Protein AF-A0A7D7VEB7-F1 (afdb_monomer)

Nearest PDB structures (foldseek):
  3na7-assembly1_A  TM=8.327E-01  e=5.746E-01  Helicobacter pylori NCTC 11638
  6ixf-assembly1_A  TM=6.842E-01  e=4.575E-01  Homo sapiens
  5nnv-assembly4_D  TM=8.485E-01  e=2.674E+00  Bacillus subtilis subsp. subtilis str. 168
  6h2f-assembly1_H  TM=8.108E-01  e=4.726E+00  Aeromonas hydrophila subsp. hydrophila AL09-71
  6djl-assembly1_C  TM=5.539E-01  e=2.129E+00  Homo sapiens

Foldseek 3Di:
DDDPDDDPVVVVVVVVVVVVVVVVVVVVVVVVVVVVVVVVVVVVVVVVVLVVVLVVLVVVLVVLVVVLVVLVVVLVVLVVVLVVLVVVLVVLVVVLVVLVVQLVVLVVQLVPDDDPVSNVVSV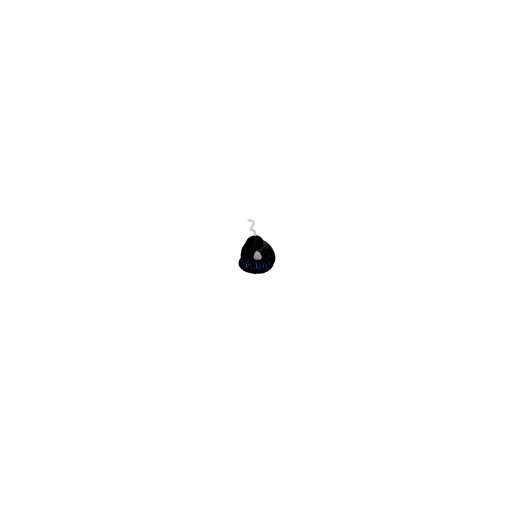VSNVVSVVVNVVSVVVNVVSVVVSVVSVVVSVVSVVSSVVSVVVSVVSVVVSVVSVD

Solvent-accessible surface area (backbone atoms only — not comparable to full-atom values): 8896 Å² total; per-residue (Å²): 136,89,79,83,80,78,62,70,71,60,56,54,56,50,51,53,49,51,52,53,52,50,52,56,49,49,56,52,48,51,56,47,50,53,50,50,53,50,54,51,51,52,52,50,51,54,50,52,54,46,50,56,51,27,51,57,36,42,54,54,16,52,60,29,41,57,51,13,55,54,29,41,57,48,16,52,52,32,42,54,52,16,52,54,34,40,53,49,20,51,53,35,46,56,48,32,54,52,35,46,51,52,27,53,51,30,47,53,54,30,74,66,40,90,45,70,75,51,28,56,56,24,48,55,50,28,51,56,28,49,54,52,34,51,55,30,51,54,50,26,54,53,30,47,49,53,19,53,53,28,47,52,52,17,52,54,30,43,52,50,15,55,53,30,41,58,52,14,54,57,28,41,58,50,24,61,58,54,73,106

Structure (mmCIF, N/CA/C/O backbone):
data_AF-A0A7D7VEB7-F1
#
_entry.id   AF-A0A7D7VEB7-F1
#
loop_
_atom_site.group_PDB
_atom_site.id
_atom_site.type_symbol
_atom_site.label_atom_id
_atom_site.label_alt_id
_atom_site.label_comp_id
_atom_site.label_asym_id
_atom_site.label_entity_id
_atom_site.label_seq_id
_atom_site.pdbx_PDB_ins_code
_atom_site.Cartn_x
_atom_site.Cartn_y
_atom_site.Cartn_z
_atom_site.occupancy
_atom_site.B_iso_or_equiv
_atom_site.auth_seq_id
_atom_site.auth_comp_id
_atom_site.auth_asym_id
_atom_site.auth_atom_id
_atom_site.pdbx_PDB_model_num
ATOM 1 N N . MET A 1 1 ? 88.054 10.727 -83.310 1.00 36.47 1 MET A N 1
ATOM 2 C CA . MET A 1 1 ? 86.697 11.223 -82.996 1.00 36.47 1 MET A CA 1
ATOM 3 C C . MET A 1 1 ? 85.757 10.029 -82.998 1.00 36.47 1 MET A C 1
ATOM 5 O O . MET A 1 1 ? 85.540 9.463 -84.058 1.00 36.47 1 MET A O 1
ATOM 9 N N . ILE A 1 2 ? 85.292 9.583 -81.828 1.00 38.91 2 ILE A N 1
ATOM 10 C CA . ILE A 1 2 ? 84.311 8.493 -81.726 1.00 38.91 2 ILE A CA 1
ATOM 11 C C . ILE A 1 2 ? 82.936 9.154 -81.743 1.00 38.91 2 ILE A C 1
ATOM 13 O O . ILE A 1 2 ? 82.574 9.843 -80.794 1.00 38.91 2 ILE A O 1
ATOM 17 N N . VAL A 1 3 ? 82.212 9.001 -82.849 1.00 42.25 3 VAL A N 1
ATOM 18 C CA . VAL A 1 3 ? 80.837 9.485 -82.980 1.00 42.25 3 VAL A CA 1
ATOM 19 C C . VAL A 1 3 ? 79.924 8.356 -82.518 1.00 42.25 3 VAL A C 1
ATOM 21 O O . VAL A 1 3 ? 79.749 7.358 -83.213 1.00 42.25 3 VAL A O 1
ATOM 24 N N . THR A 1 4 ? 79.395 8.475 -81.304 1.00 46.91 4 THR A N 1
ATOM 25 C CA . THR A 1 4 ? 78.384 7.569 -80.755 1.00 46.91 4 THR A CA 1
ATOM 26 C C . THR A 1 4 ? 77.096 7.718 -81.561 1.00 46.91 4 THR A C 1
ATOM 28 O O . THR A 1 4 ? 76.356 8.688 -81.419 1.00 46.91 4 THR A O 1
ATOM 31 N N . PHE A 1 5 ? 76.836 6.747 -82.434 1.00 44.19 5 PHE A N 1
ATOM 32 C CA . PHE A 1 5 ? 75.611 6.668 -83.220 1.00 44.19 5 PHE A CA 1
ATOM 33 C C . PHE A 1 5 ? 74.489 6.112 -82.332 1.00 44.19 5 PHE A C 1
ATOM 35 O O . PHE A 1 5 ? 74.365 4.903 -82.131 1.00 44.19 5 PHE A O 1
ATOM 42 N N . CYS A 1 6 ? 73.700 7.003 -81.731 1.00 49.66 6 CYS A N 1
ATOM 43 C CA . CYS A 1 6 ? 72.504 6.617 -80.989 1.00 49.66 6 CYS A CA 1
ATOM 44 C C . CYS A 1 6 ? 71.440 6.164 -82.003 1.00 49.66 6 CYS A C 1
ATOM 46 O O . CYS A 1 6 ? 70.969 6.966 -82.807 1.00 49.66 6 CYS A O 1
ATOM 48 N N . SER A 1 7 ? 71.116 4.867 -82.016 1.00 52.22 7 SER A N 1
ATOM 49 C CA . SER A 1 7 ? 70.142 4.291 -82.952 1.00 52.22 7 SER A CA 1
ATOM 50 C C . SER A 1 7 ? 68.737 4.878 -82.733 1.00 52.22 7 SER A C 1
ATOM 52 O O . SER A 1 7 ? 68.208 4.746 -81.626 1.00 52.22 7 SER A O 1
ATOM 54 N N . PRO A 1 8 ? 68.086 5.444 -83.768 1.00 55.84 8 PRO A N 1
ATOM 55 C CA . PRO A 1 8 ? 66.761 6.062 -83.647 1.00 55.84 8 PRO A CA 1
ATOM 56 C C . PRO A 1 8 ? 65.649 5.069 -83.266 1.00 55.84 8 PRO A C 1
ATOM 58 O O . PRO A 1 8 ? 64.679 5.464 -82.630 1.00 55.84 8 PRO A O 1
ATOM 61 N N . ASN A 1 9 ? 65.810 3.771 -83.552 1.00 54.78 9 ASN A N 1
ATOM 62 C CA . ASN A 1 9 ? 64.810 2.750 -83.204 1.00 54.78 9 ASN A CA 1
ATOM 63 C C . ASN A 1 9 ? 64.691 2.462 -81.698 1.00 54.78 9 ASN A C 1
ATOM 65 O O . ASN A 1 9 ? 63.634 2.031 -81.253 1.00 54.78 9 ASN A O 1
ATOM 69 N N . ARG A 1 10 ? 65.733 2.726 -80.896 1.00 54.19 10 ARG A N 1
ATOM 70 C CA . ARG A 1 10 ? 65.680 2.500 -79.439 1.00 54.19 10 ARG A CA 1
ATOM 71 C C . ARG A 1 10 ? 64.882 3.588 -78.714 1.00 54.19 10 ARG A C 1
ATOM 73 O O . ARG A 1 10 ? 64.272 3.322 -77.689 1.00 54.19 10 ARG A O 1
ATOM 80 N N . GLN A 1 11 ? 64.857 4.799 -79.276 1.00 54.38 11 GLN A N 1
ATOM 81 C CA . GLN A 1 11 ? 64.119 5.932 -78.714 1.00 54.38 11 GLN A CA 1
ATOM 82 C C . GLN A 1 11 ? 62.606 5.813 -78.946 1.00 54.38 11 GLN A C 1
ATOM 84 O O . GLN A 1 11 ? 61.833 6.228 -78.090 1.00 54.38 11 GLN A O 1
ATOM 89 N N . VAL A 1 12 ? 62.172 5.215 -80.061 1.00 58.38 12 VAL A N 1
ATOM 90 C CA . VAL A 1 12 ? 60.740 5.017 -80.359 1.00 58.38 12 VAL A CA 1
ATOM 91 C C . VAL A 1 12 ? 60.115 3.982 -79.413 1.00 58.38 12 VAL A C 1
ATOM 93 O O . VAL A 1 12 ? 59.070 4.251 -78.826 1.00 58.38 12 VAL A O 1
ATOM 96 N N . GLU A 1 13 ? 60.792 2.854 -79.161 1.00 58.97 13 GLU A N 1
ATOM 97 C CA . GLU A 1 13 ? 60.319 1.843 -78.196 1.00 58.97 13 GLU A CA 1
ATOM 98 C C . GLU A 1 13 ? 60.312 2.349 -76.743 1.00 58.97 13 GLU A C 1
ATOM 100 O O . GLU A 1 13 ? 59.452 1.963 -75.947 1.00 58.97 13 GLU A O 1
ATOM 105 N N . GLU A 1 14 ? 61.257 3.216 -76.367 1.00 60.28 14 GLU A N 1
ATOM 106 C CA . GLU A 1 14 ? 61.267 3.853 -75.046 1.00 60.28 14 GLU A CA 1
ATOM 107 C C . GLU A 1 14 ? 60.089 4.824 -74.879 1.00 60.28 14 GLU A C 1
ATOM 109 O O . GLU A 1 14 ? 59.452 4.826 -73.825 1.00 60.28 14 GLU A O 1
ATOM 114 N N . VAL A 1 15 ? 59.743 5.592 -75.917 1.00 66.00 15 VAL A N 1
ATOM 115 C CA . VAL A 1 15 ? 58.586 6.502 -75.900 1.00 66.00 15 VAL A CA 1
ATOM 116 C C . VAL A 1 15 ? 57.268 5.724 -75.814 1.00 66.00 15 VAL A C 1
ATOM 118 O O . VAL A 1 15 ? 56.425 6.068 -74.983 1.00 66.00 15 VAL A O 1
ATOM 121 N N . ASP A 1 16 ? 57.114 4.634 -76.568 1.00 71.25 16 ASP A N 1
ATOM 122 C CA . ASP A 1 16 ? 55.922 3.777 -76.496 1.00 71.25 16 ASP A CA 1
ATOM 123 C C . ASP A 1 16 ? 55.785 3.085 -75.130 1.00 71.25 16 ASP A C 1
ATOM 125 O O . ASP A 1 16 ? 54.688 3.022 -74.567 1.00 71.25 16 ASP A O 1
ATOM 129 N N . ASN A 1 17 ? 56.892 2.633 -74.531 1.00 74.38 17 ASN A N 1
ATOM 130 C CA . ASN A 1 17 ? 56.893 2.070 -73.177 1.00 74.38 17 ASN A CA 1
ATOM 131 C C . ASN A 1 17 ? 56.543 3.113 -72.106 1.00 74.38 17 ASN A C 1
ATOM 133 O O . ASN A 1 17 ? 55.805 2.808 -71.164 1.00 74.38 17 ASN A O 1
ATOM 137 N N . ILE A 1 18 ? 57.035 4.349 -72.236 1.00 73.81 18 ILE A N 1
ATOM 138 C CA . ILE A 1 18 ? 56.683 5.454 -71.333 1.00 73.81 18 ILE A CA 1
ATOM 139 C C . ILE A 1 18 ? 55.192 5.787 -71.464 1.00 73.81 18 ILE A C 1
ATOM 141 O O . ILE A 1 18 ? 54.518 5.962 -70.445 1.00 73.81 18 ILE A O 1
ATOM 145 N N . GLN A 1 19 ? 54.657 5.803 -72.688 1.00 74.94 19 GLN A N 1
ATOM 146 C CA . GLN A 1 19 ? 53.243 6.062 -72.948 1.00 74.94 19 GLN A CA 1
ATOM 147 C C . GLN A 1 19 ? 52.346 4.947 -72.383 1.00 74.94 19 GLN A C 1
ATOM 149 O O . GLN A 1 19 ? 51.353 5.230 -71.708 1.00 74.94 19 GLN A O 1
ATOM 154 N N . GLN A 1 20 ? 52.716 3.676 -72.566 1.00 76.19 20 GLN A N 1
ATOM 155 C CA . GLN A 1 20 ? 52.001 2.540 -71.971 1.00 76.19 20 GLN A CA 1
ATOM 156 C C . GLN A 1 20 ? 52.056 2.563 -70.437 1.00 76.19 20 GLN A C 1
ATOM 158 O O . GLN A 1 20 ? 51.049 2.306 -69.771 1.00 76.19 20 GLN A O 1
ATOM 163 N N . LEU A 1 21 ? 53.203 2.923 -69.853 1.00 79.12 21 LEU A N 1
ATOM 164 C CA . LEU A 1 21 ? 53.351 3.049 -68.40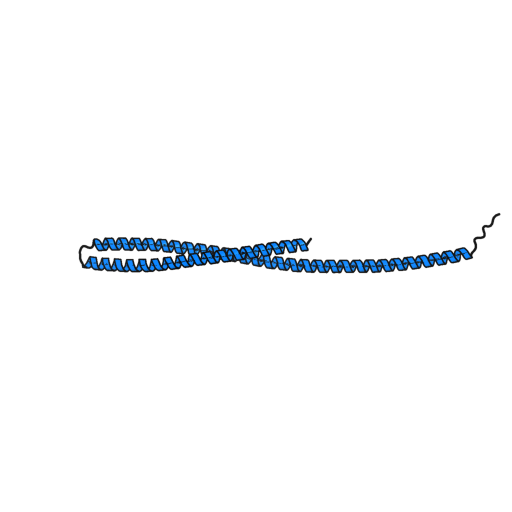5 1.00 79.12 21 LEU A CA 1
ATOM 165 C C . LEU A 1 21 ? 52.518 4.210 -67.841 1.00 79.12 21 LEU A C 1
ATOM 167 O O . LEU A 1 21 ? 51.972 4.087 -66.742 1.00 79.12 21 LEU A O 1
ATOM 171 N N . ALA A 1 22 ? 52.395 5.318 -68.576 1.00 75.25 22 ALA A N 1
ATOM 172 C CA . ALA A 1 22 ? 51.541 6.445 -68.212 1.00 75.25 22 ALA A CA 1
ATOM 173 C C . ALA A 1 22 ? 50.054 6.051 -68.217 1.00 75.25 22 ALA A C 1
ATOM 175 O O . ALA A 1 22 ? 49.364 6.287 -67.223 1.00 75.25 22 ALA A O 1
ATOM 176 N N . ASN A 1 23 ? 49.594 5.352 -69.258 1.00 77.88 23 ASN A N 1
ATOM 177 C CA . ASN A 1 23 ? 48.219 4.849 -69.346 1.00 77.88 23 ASN A CA 1
ATOM 178 C C . ASN A 1 23 ? 47.908 3.858 -68.207 1.00 77.88 23 ASN A C 1
ATOM 180 O O . ASN A 1 23 ? 46.913 4.005 -67.500 1.00 77.88 23 ASN A O 1
ATOM 184 N N . ALA A 1 24 ? 48.819 2.921 -67.919 1.00 76.25 24 ALA A N 1
ATOM 185 C CA . ALA A 1 24 ? 48.660 1.971 -66.815 1.00 76.25 24 ALA A CA 1
ATOM 186 C C . ALA A 1 24 ? 48.667 2.638 -65.424 1.00 76.25 24 ALA A C 1
ATOM 188 O O . ALA A 1 24 ? 48.072 2.119 -64.474 1.00 76.25 24 ALA A O 1
ATOM 189 N N . ARG A 1 25 ? 49.360 3.775 -65.266 1.00 79.25 25 ARG A N 1
ATOM 190 C CA . ARG A 1 25 ? 49.314 4.585 -64.039 1.00 79.25 25 ARG A CA 1
ATOM 191 C C . ARG A 1 25 ? 47.974 5.299 -63.895 1.00 79.25 25 ARG A C 1
ATOM 193 O O . ARG A 1 25 ? 47.460 5.322 -62.778 1.00 79.25 25 ARG A O 1
ATOM 200 N N . HIS A 1 26 ? 47.413 5.813 -64.988 1.00 78.69 26 HIS A N 1
ATOM 201 C CA . HIS A 1 26 ? 46.103 6.459 -64.983 1.00 78.69 26 HIS A CA 1
ATOM 202 C C . HIS A 1 26 ? 44.993 5.467 -64.612 1.00 78.69 26 HIS A C 1
ATOM 204 O O . HIS A 1 26 ? 44.287 5.695 -63.635 1.00 78.69 26 HIS A O 1
ATOM 210 N N . ASP A 1 27 ? 44.964 4.287 -65.241 1.00 78.69 27 ASP A N 1
ATOM 211 C CA . ASP A 1 27 ? 43.996 3.226 -64.923 1.00 78.69 27 ASP A CA 1
ATOM 212 C C . ASP A 1 27 ? 44.073 2.767 -63.459 1.00 78.69 27 ASP A C 1
ATOM 214 O O . ASP A 1 27 ? 43.073 2.420 -62.826 1.00 78.69 27 ASP A O 1
ATOM 218 N N . ARG A 1 28 ? 45.286 2.716 -62.889 1.00 75.00 28 ARG A N 1
ATOM 219 C CA . ARG A 1 28 ? 45.478 2.379 -61.470 1.00 75.00 28 ARG A CA 1
ATOM 220 C C . ARG A 1 28 ? 45.011 3.498 -60.547 1.00 75.00 28 ARG A C 1
ATOM 222 O O . ARG A 1 28 ? 44.563 3.188 -59.442 1.00 75.00 28 ARG A O 1
ATOM 229 N N . ALA A 1 29 ? 45.159 4.757 -60.952 1.00 75.75 29 ALA A N 1
ATOM 230 C CA . ALA A 1 29 ? 44.667 5.903 -60.199 1.00 75.75 29 ALA A CA 1
ATOM 231 C C . ALA A 1 29 ? 43.134 5.916 -60.181 1.00 75.75 29 ALA A C 1
ATOM 233 O O . ALA A 1 29 ? 42.557 6.029 -59.101 1.00 75.75 29 ALA A O 1
ATOM 234 N N . ASP A 1 30 ? 42.497 5.649 -61.319 1.00 76.94 30 ASP A N 1
ATOM 235 C CA . ASP A 1 30 ? 41.037 5.618 -61.442 1.00 76.94 30 ASP A CA 1
ATOM 236 C C . ASP A 1 30 ? 40.441 4.475 -60.612 1.00 76.94 30 ASP A C 1
ATOM 238 O O . ASP A 1 30 ? 39.592 4.698 -59.751 1.00 76.94 30 ASP A O 1
ATOM 242 N N . ARG A 1 31 ? 41.008 3.261 -60.704 1.00 75.81 31 ARG A N 1
ATOM 243 C CA . ARG A 1 31 ? 40.591 2.137 -59.840 1.00 75.81 31 ARG A CA 1
ATOM 244 C C . ARG A 1 31 ? 40.817 2.401 -58.349 1.00 75.81 31 ARG A C 1
ATOM 246 O O . ARG A 1 31 ? 40.109 1.839 -57.510 1.00 75.81 31 ARG A O 1
ATOM 253 N N . ARG A 1 32 ? 41.833 3.193 -57.986 1.00 74.25 32 ARG A N 1
ATOM 254 C CA . ARG A 1 32 ? 42.056 3.613 -56.592 1.00 74.25 32 ARG A CA 1
ATOM 255 C C . ARG A 1 32 ? 41.019 4.638 -56.154 1.00 74.25 32 ARG A C 1
ATOM 257 O O . ARG A 1 32 ? 40.544 4.512 -55.030 1.00 74.25 32 ARG A O 1
ATOM 264 N N . ALA A 1 33 ? 40.662 5.592 -57.009 1.00 74.19 33 ALA A N 1
ATOM 265 C CA . ALA A 1 33 ? 39.617 6.573 -56.741 1.00 74.19 33 ALA A CA 1
ATOM 266 C C . ALA A 1 33 ? 38.248 5.895 -56.573 1.00 74.19 33 ALA A C 1
ATOM 268 O O . ALA A 1 33 ? 37.572 6.150 -55.579 1.00 74.19 33 ALA A O 1
ATOM 269 N N . ASP A 1 34 ? 37.904 4.937 -57.437 1.00 74.88 34 ASP A N 1
ATOM 270 C CA . ASP A 1 34 ? 36.667 4.151 -57.331 1.00 74.88 34 ASP A CA 1
ATOM 271 C C . ASP A 1 34 ? 36.618 3.327 -56.042 1.00 74.88 34 ASP A C 1
ATOM 273 O O . ASP A 1 34 ? 35.614 3.312 -55.328 1.00 74.88 34 ASP A O 1
ATOM 277 N N . ARG A 1 35 ? 37.722 2.648 -55.701 1.00 71.25 35 ARG A N 1
ATOM 278 C CA . ARG A 1 35 ? 37.810 1.863 -54.462 1.00 71.25 35 ARG A CA 1
ATOM 279 C C . ARG A 1 35 ? 37.758 2.759 -53.223 1.00 71.25 35 ARG A C 1
ATOM 281 O O . ARG A 1 35 ? 37.115 2.378 -52.249 1.00 71.25 35 ARG A O 1
ATOM 288 N N . ALA A 1 36 ? 38.399 3.928 -53.259 1.00 71.62 36 ALA A N 1
ATOM 289 C CA . ALA A 1 36 ? 38.354 4.906 -52.177 1.00 71.62 36 ALA A CA 1
ATOM 290 C C . ALA A 1 36 ? 36.935 5.467 -51.996 1.00 71.62 36 ALA A C 1
ATOM 292 O O . ALA A 1 36 ? 36.428 5.463 -50.875 1.00 71.62 36 ALA A O 1
ATOM 293 N N . GLY A 1 37 ? 36.267 5.848 -53.088 1.00 71.25 37 GLY A N 1
ATOM 294 C CA . GLY A 1 37 ? 34.877 6.303 -53.084 1.00 71.25 37 GLY A CA 1
ATOM 295 C C . GLY A 1 37 ? 33.930 5.251 -52.513 1.00 71.25 37 GLY A C 1
ATOM 296 O O . GLY A 1 37 ? 33.147 5.561 -51.622 1.00 71.25 37 GLY A O 1
ATOM 297 N N . LYS A 1 38 ? 34.080 3.987 -52.926 1.00 71.62 38 LYS A N 1
ATOM 298 C CA . LYS A 1 38 ? 33.255 2.880 -52.424 1.00 71.62 38 LYS A CA 1
ATOM 299 C C . LYS A 1 38 ? 33.503 2.570 -50.944 1.00 71.62 38 LYS A C 1
ATOM 301 O O . LYS A 1 38 ? 32.565 2.400 -50.179 1.00 71.62 38 LYS A O 1
ATOM 306 N N . SER A 1 39 ? 34.762 2.595 -50.503 1.00 66.75 39 SER A N 1
ATOM 307 C CA . SER A 1 39 ? 35.086 2.429 -49.079 1.00 66.75 39 SER A CA 1
ATOM 308 C C . SER A 1 39 ? 34.587 3.586 -48.207 1.00 66.75 39 SER A C 1
ATOM 310 O O . SER A 1 39 ? 34.240 3.375 -47.047 1.00 66.75 39 SER A O 1
ATOM 312 N N . ALA A 1 40 ? 34.525 4.802 -48.760 1.00 64.56 40 ALA A N 1
ATOM 313 C CA . ALA A 1 40 ? 33.969 5.959 -48.072 1.00 64.56 40 ALA A CA 1
ATOM 314 C C . ALA A 1 40 ? 32.443 5.850 -47.946 1.00 64.56 40 ALA A C 1
ATOM 316 O O . ALA A 1 40 ? 31.915 6.114 -46.868 1.00 64.56 40 ALA A O 1
ATOM 317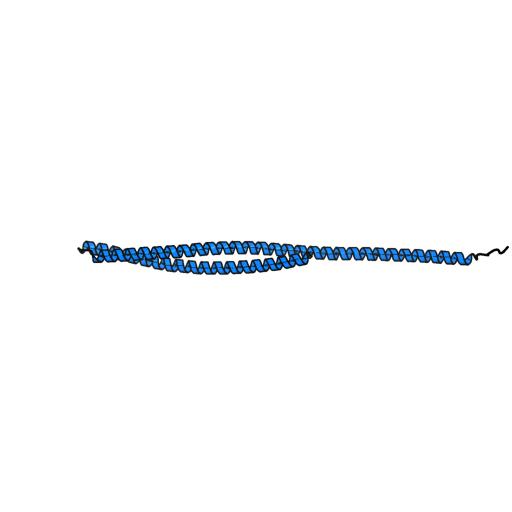 N N . THR A 1 41 ? 31.744 5.405 -48.997 1.00 67.19 41 THR A N 1
ATOM 318 C CA . THR A 1 41 ? 30.288 5.200 -48.952 1.00 67.19 41 THR A CA 1
ATOM 319 C C . THR A 1 41 ? 29.903 4.080 -47.990 1.00 67.19 41 THR A C 1
ATOM 321 O O . THR A 1 41 ? 29.046 4.296 -47.135 1.00 67.19 41 THR A O 1
ATOM 324 N N . ASP A 1 42 ? 30.597 2.940 -48.032 1.00 65.50 42 ASP A N 1
ATOM 325 C CA . ASP A 1 42 ? 30.332 1.808 -47.133 1.00 65.50 42 ASP A CA 1
ATOM 326 C C . ASP A 1 42 ? 30.551 2.211 -45.656 1.00 65.50 42 ASP A C 1
ATOM 328 O O . ASP A 1 42 ? 29.726 1.922 -44.789 1.00 65.50 42 ASP A O 1
ATOM 332 N N . ALA A 1 43 ? 31.600 2.994 -45.364 1.00 62.69 43 ALA A N 1
ATOM 333 C CA . ALA A 1 43 ? 31.841 3.533 -44.023 1.00 62.69 43 ALA A CA 1
ATOM 334 C C . ALA A 1 43 ? 30.761 4.539 -43.570 1.00 62.69 43 ALA A C 1
ATOM 336 O O . ALA A 1 43 ? 30.381 4.572 -42.392 1.00 62.69 43 ALA A O 1
ATOM 337 N N . THR A 1 44 ? 30.241 5.371 -44.480 1.00 63.69 44 THR A N 1
ATOM 338 C CA . THR A 1 44 ? 29.130 6.286 -44.165 1.00 63.69 44 THR A CA 1
ATOM 339 C C . THR A 1 44 ? 27.804 5.556 -43.941 1.00 63.69 44 THR A C 1
ATOM 341 O O . THR A 1 44 ? 27.042 5.942 -43.057 1.00 63.69 44 THR A O 1
ATOM 344 N N . GLU A 1 45 ? 27.535 4.470 -44.664 1.00 64.62 45 GLU A N 1
ATOM 345 C CA . GLU A 1 45 ? 26.322 3.666 -44.486 1.00 64.62 45 GLU A CA 1
ATOM 346 C C . GLU A 1 45 ? 26.360 2.852 -43.185 1.00 64.62 45 GLU A C 1
ATOM 348 O O . GLU A 1 45 ? 25.380 2.841 -42.431 1.00 64.62 45 GLU A O 1
ATOM 353 N N . ASP A 1 46 ? 27.510 2.263 -42.846 1.00 64.00 46 ASP A N 1
ATOM 354 C CA . ASP A 1 46 ? 27.700 1.541 -41.585 1.00 64.00 46 ASP A CA 1
ATOM 355 C C . ASP A 1 46 ? 27.603 2.475 -40.366 1.00 64.00 46 ASP A C 1
ATOM 357 O O . ASP A 1 46 ? 26.987 2.128 -39.349 1.00 64.00 46 ASP A O 1
ATOM 361 N N . SER A 1 47 ? 28.141 3.695 -40.470 1.00 62.84 47 SER A N 1
ATOM 362 C CA . SER A 1 47 ? 28.033 4.710 -39.410 1.00 62.84 47 SER A CA 1
ATOM 363 C C . SER A 1 47 ? 26.616 5.282 -39.265 1.00 62.84 47 SER A C 1
ATOM 365 O O . SER A 1 47 ? 26.150 5.469 -38.136 1.00 62.84 47 SER A O 1
ATOM 367 N N . ALA A 1 48 ? 25.879 5.477 -40.363 1.00 69.38 48 ALA A N 1
ATOM 368 C CA . ALA A 1 48 ? 24.472 5.884 -40.334 1.00 69.38 48 ALA A CA 1
ATOM 369 C C . ALA A 1 48 ? 23.554 4.782 -39.766 1.00 69.38 48 ALA A C 1
ATOM 371 O O . ALA A 1 48 ? 22.621 5.050 -39.005 1.00 69.38 48 ALA A O 1
ATOM 372 N N . ALA A 1 49 ? 23.834 3.512 -40.069 1.00 70.44 49 ALA A N 1
ATOM 373 C CA . AL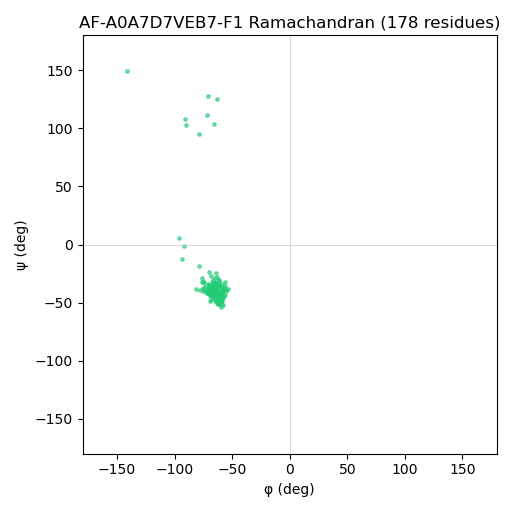A A 1 49 ? 23.107 2.382 -39.499 1.00 70.44 49 ALA A CA 1
ATOM 374 C C . ALA A 1 49 ? 23.400 2.192 -37.997 1.00 70.44 49 ALA A C 1
ATOM 376 O O . ALA A 1 49 ? 22.507 1.797 -37.235 1.00 70.44 49 ALA A O 1
ATOM 377 N N . ALA A 1 50 ? 24.628 2.473 -37.551 1.00 69.25 50 ALA A N 1
ATOM 378 C CA . ALA A 1 50 ? 25.009 2.454 -36.140 1.00 69.25 50 ALA A CA 1
ATOM 379 C C . ALA A 1 50 ? 24.329 3.583 -35.346 1.00 69.25 50 ALA A C 1
ATOM 381 O O . ALA A 1 50 ? 23.760 3.319 -34.281 1.00 69.25 50 ALA A O 1
ATOM 382 N N . SER A 1 51 ? 24.294 4.805 -35.885 1.00 67.50 51 SER A N 1
ATOM 383 C CA . SER A 1 51 ? 23.645 5.953 -35.238 1.00 67.50 51 SER A CA 1
ATOM 384 C C . SER A 1 51 ? 22.126 5.775 -35.122 1.00 67.50 51 SER A C 1
ATOM 386 O O . SER A 1 51 ? 21.569 5.972 -34.041 1.00 67.50 51 SER A O 1
ATOM 388 N N . ALA A 1 52 ? 21.459 5.254 -36.157 1.00 76.56 52 ALA A N 1
ATOM 389 C CA . ALA A 1 52 ? 20.026 4.949 -36.113 1.00 76.56 52 ALA A CA 1
ATOM 390 C C . ALA A 1 52 ? 19.673 3.840 -35.097 1.00 76.56 52 ALA A C 1
ATOM 392 O O . ALA A 1 52 ? 18.599 3.847 -34.482 1.00 76.56 52 ALA A O 1
ATOM 393 N N . LYS A 1 53 ? 20.567 2.860 -34.893 1.00 74.88 53 LYS A N 1
ATOM 394 C CA . LYS A 1 53 ? 20.408 1.839 -33.841 1.00 74.88 53 LYS A CA 1
ATOM 395 C C . LYS A 1 53 ? 20.626 2.439 -32.452 1.00 74.88 53 LYS A C 1
ATOM 397 O O . LYS A 1 53 ? 19.850 2.123 -31.546 1.00 74.88 53 LYS A O 1
ATOM 402 N N . ALA A 1 54 ? 21.623 3.308 -32.284 1.00 77.38 54 ALA A N 1
ATOM 403 C CA . ALA A 1 54 ? 21.888 4.000 -31.026 1.00 77.38 54 ALA A CA 1
ATOM 404 C C . ALA A 1 54 ? 20.689 4.868 -30.607 1.00 77.38 54 ALA A C 1
ATOM 406 O O . ALA A 1 54 ? 20.194 4.721 -29.487 1.00 77.38 54 ALA A O 1
ATOM 407 N N . GLU A 1 55 ? 20.130 5.652 -31.528 1.00 79.75 55 GLU A N 1
ATOM 408 C CA . GLU A 1 55 ? 18.975 6.521 -31.283 1.00 79.75 55 GLU A CA 1
ATOM 409 C C . GLU A 1 55 ? 17.736 5.728 -30.831 1.00 79.75 55 GLU A C 1
ATOM 411 O O . GLU A 1 55 ? 17.165 5.999 -29.771 1.00 79.75 55 GLU A O 1
ATOM 416 N N . LYS A 1 56 ? 17.391 4.640 -31.535 1.00 81.56 56 LYS A N 1
ATOM 417 C CA . LYS A 1 56 ? 16.284 3.748 -31.135 1.00 81.56 56 LYS A CA 1
ATOM 418 C C . LYS A 1 56 ? 16.508 3.099 -29.765 1.00 81.56 56 LYS A C 1
ATOM 420 O O . LYS A 1 56 ? 15.552 2.850 -29.021 1.00 81.56 56 LYS A O 1
ATOM 425 N N . THR A 1 57 ? 17.755 2.780 -29.403 1.00 81.56 57 THR A N 1
ATOM 426 C CA . THR A 1 57 ? 18.058 2.227 -28.071 1.00 81.56 57 THR A CA 1
ATOM 427 C C . THR A 1 57 ? 17.984 3.275 -26.965 1.00 81.56 57 THR A C 1
ATOM 429 O O . THR A 1 57 ? 17.485 2.952 -25.882 1.00 81.56 57 THR A O 1
ATOM 432 N N . ALA A 1 58 ? 18.392 4.514 -27.244 1.00 82.62 58 ALA A N 1
ATOM 433 C CA . ALA A 1 58 ? 18.294 5.643 -26.329 1.00 82.62 58 ALA A CA 1
ATOM 434 C C . ALA A 1 58 ? 16.829 6.025 -26.068 1.00 82.62 58 ALA A C 1
ATOM 436 O O . ALA A 1 58 ? 16.414 6.123 -24.912 1.00 82.62 58 ALA A O 1
ATOM 437 N N . GLU A 1 59 ? 15.999 6.105 -27.111 1.00 87.19 59 GLU A N 1
ATOM 438 C CA . GLU A 1 59 ? 14.564 6.377 -26.979 1.00 87.19 59 GLU A CA 1
ATOM 439 C C . GLU A 1 59 ? 13.865 5.299 -26.129 1.00 87.19 59 GLU A C 1
ATOM 441 O O . GLU A 1 59 ? 13.073 5.579 -25.220 1.00 87.19 59 GLU A O 1
ATOM 446 N N . LYS A 1 60 ? 14.210 4.026 -26.352 1.00 86.12 60 LYS A N 1
ATOM 447 C CA . LYS A 1 60 ? 13.693 2.906 -25.556 1.00 86.12 60 LYS A CA 1
ATOM 448 C C . LYS A 1 60 ? 14.156 2.959 -24.098 1.00 86.12 60 LYS A C 1
ATOM 450 O O . LYS A 1 60 ? 13.393 2.544 -23.219 1.00 86.12 60 LYS A O 1
ATOM 455 N N . ALA A 1 61 ? 15.373 3.428 -23.826 1.00 87.88 61 ALA A N 1
ATOM 456 C CA . ALA A 1 61 ? 15.876 3.627 -22.469 1.00 87.88 61 ALA A C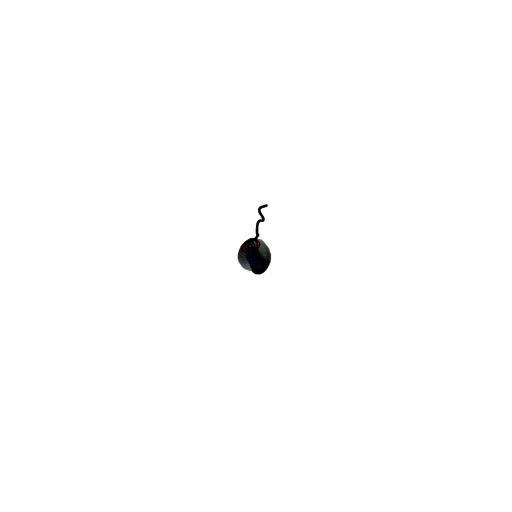A 1
ATOM 457 C C . ALA A 1 61 ? 15.131 4.771 -21.764 1.00 87.88 61 ALA A C 1
ATOM 459 O O . ALA A 1 61 ? 14.587 4.551 -20.678 1.00 87.88 61 ALA A O 1
ATOM 460 N N . ALA A 1 62 ? 14.968 5.921 -22.423 1.00 88.31 62 ALA A N 1
ATOM 461 C CA . ALA A 1 62 ? 14.210 7.065 -21.915 1.00 88.31 62 ALA A CA 1
ATOM 462 C C . ALA A 1 62 ? 12.748 6.695 -21.595 1.00 88.31 62 ALA A C 1
ATOM 464 O O . ALA A 1 62 ? 12.237 6.957 -20.502 1.00 88.31 62 ALA A O 1
ATOM 465 N N . ASN A 1 63 ? 12.087 5.960 -22.492 1.00 90.19 63 ASN A N 1
ATOM 466 C CA . ASN A 1 63 ? 10.727 5.461 -22.280 1.00 90.19 63 ASN A CA 1
ATOM 467 C C . ASN A 1 63 ? 10.610 4.478 -21.102 1.00 90.19 63 ASN A C 1
ATOM 469 O O . ASN A 1 63 ? 9.548 4.361 -20.483 1.00 90.19 63 ASN A O 1
ATOM 473 N N . LYS A 1 64 ? 11.673 3.741 -20.769 1.00 91.25 64 LYS A N 1
ATOM 474 C CA . LYS A 1 64 ? 11.688 2.881 -19.578 1.00 91.25 64 LYS A CA 1
ATOM 475 C C . LYS A 1 64 ? 11.989 3.654 -18.302 1.00 91.25 64 LYS A C 1
ATOM 477 O O . LYS A 1 64 ? 11.355 3.355 -17.292 1.00 91.25 64 LYS A O 1
ATOM 482 N N . ALA A 1 65 ? 12.881 4.639 -18.349 1.00 88.00 65 ALA A N 1
ATOM 483 C CA . ALA A 1 65 ? 13.180 5.517 -17.222 1.00 88.00 65 ALA A CA 1
ATOM 484 C C . ALA A 1 65 ? 11.926 6.277 -16.762 1.00 88.00 65 ALA A C 1
ATOM 486 O O . ALA A 1 65 ? 11.553 6.211 -15.593 1.00 88.00 65 ALA A O 1
ATOM 487 N N . THR A 1 66 ? 11.171 6.866 -17.693 1.00 91.88 66 THR A N 1
ATOM 488 C CA . THR A 1 66 ? 9.907 7.555 -17.366 1.00 91.88 66 THR A CA 1
ATOM 489 C C . THR A 1 66 ? 8.852 6.613 -16.772 1.00 91.88 66 THR A C 1
ATOM 491 O O . THR A 1 66 ? 8.097 6.990 -15.871 1.00 91.88 66 THR A O 1
ATOM 494 N N . LYS A 1 67 ? 8.783 5.356 -17.234 1.00 92.38 67 LYS A N 1
ATOM 495 C CA . LYS A 1 67 ? 7.908 4.327 -16.643 1.00 92.38 67 LYS A CA 1
ATOM 496 C C . LYS A 1 67 ? 8.355 3.929 -15.236 1.00 92.38 67 LYS A C 1
ATOM 498 O O . LYS A 1 67 ? 7.490 3.700 -14.389 1.00 92.38 67 LYS A O 1
ATOM 503 N N . ALA A 1 68 ? 9.661 3.849 -14.986 1.00 90.19 68 ALA A N 1
ATOM 504 C CA . ALA A 1 68 ? 10.214 3.575 -13.664 1.00 90.19 68 ALA A CA 1
ATOM 505 C C . ALA A 1 68 ? 9.871 4.697 -12.679 1.00 90.19 68 ALA A C 1
ATOM 507 O O . ALA A 1 68 ? 9.263 4.422 -11.648 1.00 90.19 68 ALA A O 1
ATOM 508 N N . GLU A 1 69 ? 10.099 5.952 -13.059 1.00 92.62 69 GLU A N 1
ATOM 509 C CA . GLU A 1 69 ? 9.776 7.122 -12.237 1.00 92.62 69 GLU A CA 1
ATOM 510 C C . GLU A 1 69 ? 8.272 7.191 -11.900 1.00 92.62 69 GLU A C 1
ATOM 512 O O . GLU A 1 69 ? 7.868 7.397 -10.752 1.00 92.62 69 GLU A O 1
ATOM 517 N N . LYS A 1 70 ? 7.396 6.944 -12.887 1.00 92.88 70 LYS A N 1
ATOM 518 C CA . LYS A 1 70 ? 5.944 6.844 -12.647 1.00 92.88 70 LYS A CA 1
ATOM 519 C C . LYS A 1 70 ? 5.605 5.703 -11.681 1.00 92.88 70 LYS A C 1
ATOM 521 O O . LYS A 1 70 ? 4.715 5.855 -10.841 1.00 92.88 70 LYS A O 1
ATOM 526 N N . ALA A 1 71 ? 6.276 4.558 -11.796 1.00 90.62 71 ALA A N 1
ATOM 527 C CA . ALA A 1 71 ? 6.052 3.411 -10.921 1.00 90.62 71 ALA A CA 1
ATOM 528 C C . ALA A 1 71 ? 6.506 3.684 -9.477 1.00 90.62 71 ALA A C 1
ATOM 530 O O . ALA A 1 71 ? 5.779 3.324 -8.550 1.00 90.62 71 ALA A O 1
ATOM 531 N N . GLU A 1 72 ? 7.632 4.366 -9.280 1.00 91.50 72 GLU A N 1
ATOM 532 C CA . GLU A 1 72 ? 8.120 4.812 -7.969 1.00 91.50 72 GLU A CA 1
ATOM 533 C C . GLU A 1 72 ? 7.149 5.789 -7.310 1.00 91.50 72 GLU A C 1
ATOM 535 O O . GLU A 1 72 ? 6.653 5.519 -6.215 1.00 91.50 72 GLU A O 1
ATOM 540 N N . LYS A 1 73 ? 6.734 6.841 -8.028 1.00 92.12 73 LYS A N 1
ATOM 541 C CA . LYS A 1 73 ? 5.723 7.794 -7.536 1.00 92.12 73 LYS A CA 1
ATOM 542 C C . LYS A 1 73 ? 4.430 7.089 -7.119 1.00 92.12 73 LYS A C 1
ATOM 544 O O . LYS A 1 73 ? 3.792 7.458 -6.129 1.00 92.12 73 LYS A O 1
ATOM 549 N N . ASN A 1 74 ? 4.013 6.065 -7.864 1.00 91.44 74 ASN A N 1
ATOM 550 C CA . ASN A 1 74 ? 2.838 5.264 -7.525 1.00 91.44 74 ASN A CA 1
ATOM 551 C C . ASN A 1 74 ? 3.060 4.390 -6.283 1.00 91.44 74 ASN A C 1
ATOM 553 O O . ASN A 1 74 ? 2.145 4.262 -5.462 1.00 91.44 74 ASN A O 1
ATOM 557 N N . ALA A 1 75 ? 4.255 3.821 -6.118 1.00 90.31 75 ALA A N 1
ATOM 558 C CA . ALA A 1 75 ? 4.630 3.084 -4.919 1.00 90.31 75 ALA A CA 1
ATOM 559 C C . ALA A 1 75 ? 4.609 3.987 -3.681 1.00 90.31 75 ALA A C 1
ATOM 561 O O . ALA A 1 75 ? 3.976 3.627 -2.687 1.00 90.31 75 ALA A O 1
ATOM 562 N N . ASP A 1 76 ? 5.167 5.192 -3.761 1.00 91.88 76 ASP A N 1
ATOM 563 C CA . ASP A 1 76 ? 5.161 6.153 -2.654 1.00 91.88 76 ASP A CA 1
ATOM 564 C C . ASP A 1 76 ? 3.748 6.573 -2.261 1.00 91.88 76 ASP A C 1
ATOM 566 O O . ASP A 1 76 ? 3.387 6.582 -1.079 1.00 91.88 76 ASP A O 1
ATOM 570 N N . LYS A 1 77 ? 2.892 6.856 -3.250 1.00 93.75 77 LYS A N 1
ATOM 571 C CA . LYS A 1 77 ? 1.469 7.138 -3.010 1.00 93.75 77 LYS A CA 1
ATOM 572 C C . LYS A 1 77 ? 0.780 5.966 -2.310 1.00 93.75 77 LYS A C 1
ATOM 574 O O . LYS A 1 77 ? -0.019 6.188 -1.398 1.00 93.75 77 LYS A O 1
ATOM 579 N N . ALA A 1 78 ? 1.067 4.730 -2.715 1.00 92.62 78 ALA A N 1
ATOM 580 C CA . ALA A 1 78 ? 0.493 3.539 -2.095 1.00 92.62 78 ALA A CA 1
ATOM 581 C C . ALA A 1 78 ? 0.978 3.356 -0.647 1.00 92.62 78 ALA A C 1
ATOM 583 O O . ALA A 1 78 ? 0.165 3.063 0.230 1.00 92.62 78 ALA A O 1
ATOM 584 N N . VAL A 1 79 ? 2.261 3.605 -0.371 1.00 92.31 79 VAL A N 1
ATOM 585 C CA . VAL A 1 79 ? 2.841 3.562 0.982 1.00 92.31 79 VAL A CA 1
ATOM 586 C C . VAL A 1 79 ? 2.208 4.617 1.885 1.00 92.31 79 VAL A C 1
ATOM 588 O O . VAL A 1 79 ? 1.727 4.275 2.965 1.00 92.31 79 VAL A O 1
ATOM 591 N N . LYS A 1 80 ? 2.111 5.873 1.430 1.00 93.12 80 LYS A N 1
ATOM 592 C CA . LYS A 1 80 ? 1.443 6.954 2.177 1.00 93.12 80 LYS A CA 1
ATOM 593 C C . LYS A 1 80 ? -0.016 6.605 2.483 1.00 93.12 80 LYS A C 1
ATOM 595 O O . LYS A 1 80 ? -0.476 6.749 3.615 1.00 93.12 80 LYS A O 1
ATOM 600 N N . LYS A 1 81 ? -0.751 6.071 1.500 1.00 92.69 81 LYS A N 1
ATOM 601 C CA . LYS A 1 81 ? -2.132 5.597 1.701 1.00 92.69 81 LYS A CA 1
ATOM 602 C C . LYS A 1 81 ? -2.210 4.467 2.730 1.00 92.69 81 LYS A C 1
ATOM 604 O O . LYS A 1 81 ? -3.121 4.477 3.557 1.00 92.69 81 LYS A O 1
ATOM 609 N N . ALA A 1 82 ? -1.282 3.513 2.692 1.00 93.31 82 ALA A N 1
ATOM 610 C CA . ALA A 1 82 ? -1.231 2.411 3.647 1.00 93.31 82 ALA A CA 1
ATOM 611 C C . ALA A 1 82 ? -0.949 2.897 5.075 1.00 93.31 82 ALA A C 1
ATOM 613 O O . ALA A 1 82 ? -1.669 2.498 5.990 1.00 93.31 82 ALA A O 1
ATOM 614 N N . ALA A 1 83 ? 0.005 3.814 5.255 1.00 92.50 83 ALA A N 1
ATOM 615 C CA . ALA A 1 83 ? 0.297 4.437 6.546 1.00 92.50 83 ALA A CA 1
ATOM 616 C C . ALA A 1 83 ? -0.937 5.157 7.118 1.00 92.50 83 ALA A C 1
ATOM 618 O O . ALA A 1 83 ? -1.357 4.883 8.242 1.00 92.50 83 ALA A O 1
ATOM 619 N N . ASN A 1 84 ? -1.616 5.968 6.302 1.00 93.44 84 ASN A N 1
ATOM 620 C CA . ASN A 1 84 ? -2.839 6.662 6.717 1.00 93.44 84 ASN A CA 1
ATOM 621 C C . ASN A 1 84 ? -3.965 5.690 7.114 1.00 93.44 84 ASN A C 1
ATOM 623 O O . ASN A 1 84 ? -4.743 5.958 8.031 1.00 93.44 84 ASN A O 1
ATOM 627 N N . LYS A 1 85 ? -4.094 4.551 6.420 1.00 92.19 85 LYS A N 1
ATOM 628 C CA . LYS A 1 85 ? -5.089 3.516 6.751 1.00 92.19 85 LYS A CA 1
ATOM 629 C C . LYS A 1 85 ? -4.744 2.791 8.052 1.00 92.19 85 LYS A C 1
ATOM 631 O O . LYS A 1 85 ? -5.663 2.530 8.826 1.00 92.19 85 LYS A O 1
ATOM 636 N N . ALA A 1 86 ? -3.465 2.516 8.301 1.00 91.31 86 ALA A N 1
ATOM 637 C CA . ALA A 1 86 ? -2.992 1.945 9.560 1.00 91.31 86 ALA A CA 1
ATOM 638 C C . ALA A 1 86 ? -3.295 2.885 10.736 1.00 91.31 86 ALA A C 1
ATOM 640 O O . ALA A 1 86 ? -4.009 2.492 11.652 1.00 91.31 86 ALA A O 1
ATOM 641 N N . GLN A 1 87 ? -2.934 4.166 10.624 1.00 92.31 87 GLN A N 1
ATOM 642 C CA . GLN A 1 87 ? -3.231 5.164 11.654 1.00 92.31 87 GLN A CA 1
ATOM 643 C C . GLN A 1 87 ? -4.740 5.289 11.932 1.00 92.31 87 GLN A C 1
ATOM 645 O O . GLN A 1 87 ? -5.171 5.406 13.079 1.00 92.31 87 GLN A O 1
ATOM 650 N N . LYS A 1 88 ? -5.592 5.221 10.897 1.00 91.19 88 LYS A N 1
ATOM 651 C CA . LYS A 1 88 ? -7.054 5.181 11.088 1.00 91.19 88 LYS A CA 1
ATOM 652 C C . LYS A 1 88 ? -7.508 3.928 11.840 1.00 91.19 88 LYS A C 1
ATOM 654 O O . LYS A 1 88 ? -8.431 4.024 12.652 1.00 91.19 88 LYS A O 1
ATOM 659 N N . ALA A 1 89 ? -6.901 2.771 11.586 1.00 91.25 89 ALA A N 1
ATOM 660 C CA . ALA A 1 89 ? -7.198 1.544 12.319 1.00 91.25 89 ALA A CA 1
ATOM 661 C C . ALA A 1 89 ? -6.794 1.661 13.797 1.00 91.25 89 ALA A C 1
ATOM 663 O O . ALA A 1 89 ? -7.605 1.321 14.661 1.00 91.25 89 ALA A O 1
ATOM 664 N N . ASP A 1 90 ? -5.633 2.248 14.088 1.00 90.31 90 ASP A N 1
ATOM 665 C CA . ASP A 1 90 ? -5.166 2.504 15.456 1.00 90.31 90 ASP A CA 1
ATOM 666 C C . ASP A 1 90 ? -6.086 3.482 16.192 1.00 90.31 90 ASP A C 1
ATOM 668 O O . ASP A 1 90 ? -6.577 3.190 17.283 1.00 90.31 90 ASP A O 1
ATOM 672 N N . ASN A 1 91 ? -6.465 4.586 15.545 1.00 92.00 91 ASN A N 1
ATOM 673 C CA . ASN A 1 91 ? -7.453 5.525 16.083 1.00 92.00 91 ASN A CA 1
ATOM 674 C C . ASN A 1 91 ? -8.798 4.844 16.375 1.00 92.00 91 ASN A C 1
ATOM 676 O O . ASN A 1 91 ? -9.472 5.161 17.358 1.00 92.00 91 ASN A O 1
ATOM 680 N N . THR A 1 92 ? -9.202 3.889 15.535 1.00 91.06 92 THR A N 1
ATOM 681 C CA . THR A 1 92 ? -10.432 3.114 15.742 1.00 91.06 92 THR A CA 1
ATOM 682 C C . THR A 1 92 ? -10.292 2.153 16.925 1.00 91.06 92 THR A C 1
ATOM 684 O O . THR A 1 92 ? -11.230 2.010 17.713 1.00 91.06 92 THR A O 1
ATOM 687 N N . ALA A 1 93 ? -9.118 1.546 17.119 1.00 89.81 93 ALA A N 1
ATOM 688 C CA . ALA A 1 93 ? -8.822 0.736 18.296 1.00 89.81 93 ALA A CA 1
ATOM 689 C C . ALA A 1 93 ? -8.873 1.573 19.587 1.00 89.81 93 ALA A C 1
ATOM 691 O O . ALA A 1 93 ? -9.511 1.155 20.553 1.00 89.81 93 ALA A O 1
ATOM 692 N N . SER A 1 94 ? -8.317 2.785 19.574 1.00 90.94 94 SER A N 1
ATOM 693 C CA . SER A 1 94 ? -8.389 3.734 20.694 1.00 90.94 94 SER A CA 1
ATOM 694 C C . SER A 1 94 ? -9.817 4.207 20.986 1.00 90.94 94 SER A C 1
ATOM 696 O O . SER A 1 94 ? -10.200 4.402 22.138 1.00 90.94 94 SER A O 1
ATOM 698 N N . LYS A 1 95 ? -10.670 4.369 19.967 1.00 91.31 95 LYS A N 1
ATOM 699 C CA . LYS A 1 95 ? -12.102 4.649 20.186 1.00 91.31 95 LYS A CA 1
ATOM 700 C C . LYS A 1 95 ? -12.808 3.473 20.859 1.00 91.31 95 LYS A C 1
ATOM 702 O O . LYS A 1 95 ? -13.611 3.675 21.766 1.00 91.31 95 LYS A O 1
ATOM 707 N N . LEU A 1 96 ? -12.486 2.247 20.459 1.00 93.12 96 LEU A N 1
ATOM 708 C CA . LEU A 1 96 ? -13.054 1.043 21.057 1.00 93.12 96 LEU A CA 1
ATOM 709 C C . LEU A 1 96 ? -12.679 0.890 22.537 1.00 93.12 96 LEU A C 1
ATOM 711 O O . LEU A 1 96 ? -13.540 0.521 23.336 1.00 93.12 96 LEU A O 1
ATOM 715 N N . THR A 1 97 ? -11.436 1.177 22.928 1.00 92.69 97 THR A N 1
ATOM 716 C CA . THR A 1 97 ? -11.043 1.145 24.348 1.00 92.69 97 THR A CA 1
ATOM 717 C C . THR A 1 97 ? -11.825 2.179 25.161 1.00 92.69 97 THR A C 1
ATOM 719 O O . THR A 1 97 ? -12.365 1.835 26.214 1.00 92.69 97 THR A O 1
ATOM 722 N N . LYS A 1 98 ? -12.010 3.397 24.631 1.00 93.44 98 LYS A N 1
ATOM 723 C CA . LYS A 1 98 ? -1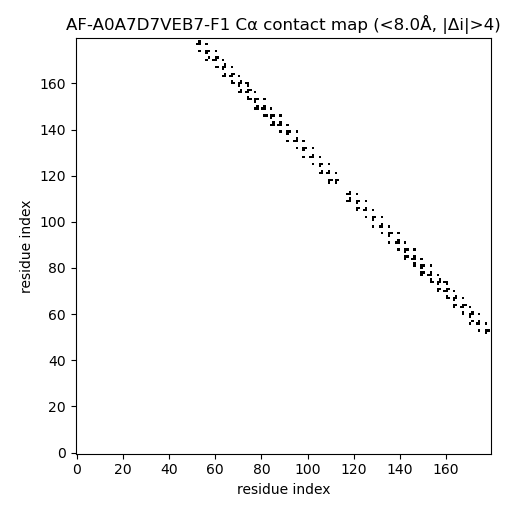2.849 4.440 25.251 1.00 93.44 98 LYS A CA 1
ATOM 724 C C . LYS A 1 98 ? -14.308 4.002 25.413 1.00 93.44 98 LYS A C 1
ATOM 726 O O . LYS A 1 98 ? -14.875 4.167 26.491 1.00 93.44 98 LYS A O 1
ATOM 731 N N . GLU A 1 99 ? -14.926 3.410 24.391 1.00 94.06 99 GLU A N 1
ATOM 732 C CA . GLU A 1 99 ? -16.312 2.924 24.494 1.00 94.06 99 GLU A CA 1
ATOM 733 C C . GLU A 1 99 ? -16.445 1.754 25.482 1.00 94.06 99 GLU A C 1
ATOM 735 O O . GLU A 1 99 ? -17.414 1.694 26.241 1.00 94.06 99 GLU A O 1
ATOM 740 N N . LYS A 1 100 ? -15.447 0.863 25.560 1.00 93.88 100 LYS A N 1
ATOM 741 C CA . LYS A 1 100 ? -15.406 -0.192 26.587 1.00 93.88 100 LYS A CA 1
ATOM 742 C C . LYS A 1 100 ? -15.319 0.385 28.004 1.00 93.88 100 LYS A C 1
ATOM 744 O O . LYS A 1 100 ? -16.025 -0.100 28.887 1.00 93.88 100 LYS A O 1
ATOM 749 N N . ALA A 1 101 ? -14.509 1.421 28.222 1.00 93.69 101 ALA A N 1
ATOM 750 C CA . ALA A 1 101 ? -14.419 2.099 29.516 1.00 93.69 101 ALA A CA 1
ATOM 751 C C . ALA A 1 101 ? -15.758 2.746 29.912 1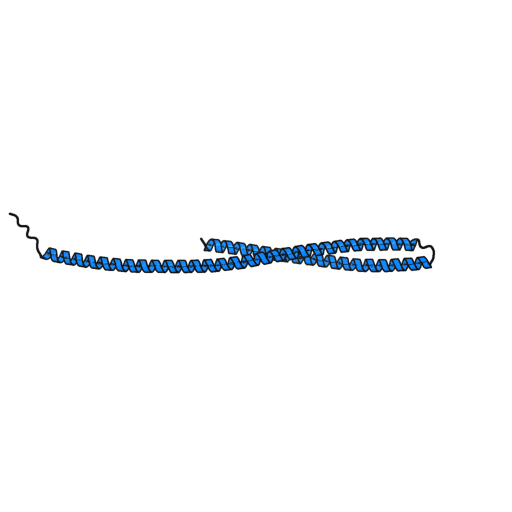.00 93.69 101 ALA A C 1
ATOM 753 O O . ALA A 1 101 ? -16.227 2.564 31.036 1.00 93.69 101 ALA A O 1
ATOM 754 N N . LYS A 1 102 ? -16.437 3.414 28.967 1.00 92.50 102 LYS A N 1
ATOM 755 C CA . LYS A 1 102 ? -17.782 3.979 29.184 1.00 92.50 102 LYS A CA 1
ATOM 756 C C . LYS A 1 102 ? -18.813 2.910 29.537 1.00 92.50 102 LYS A C 1
ATOM 758 O O . LYS A 1 102 ? -19.629 3.126 30.430 1.00 92.50 102 LYS A O 1
ATOM 763 N N . LEU A 1 103 ? -18.765 1.751 28.877 1.00 93.88 103 LEU A N 1
ATOM 764 C CA . LEU A 1 103 ? -19.626 0.618 29.213 1.00 93.88 103 LEU A CA 1
ATOM 765 C C . LEU A 1 103 ? -19.379 0.128 30.647 1.00 93.88 103 LEU A C 1
ATOM 767 O O . LEU A 1 103 ? -20.339 -0.100 31.379 1.00 93.88 103 LEU A O 1
ATOM 771 N N . GLN A 1 104 ? -18.120 -0.005 31.070 1.00 93.19 104 GLN A N 1
ATOM 772 C CA . GLN A 1 104 ? -17.805 -0.400 32.447 1.00 93.19 104 GLN A CA 1
ATOM 773 C C . GLN A 1 104 ? -18.300 0.630 33.470 1.00 93.19 104 GLN A C 1
ATOM 775 O O . GLN A 1 104 ? -18.893 0.254 34.480 1.00 93.19 104 GLN A O 1
ATOM 780 N N . ALA A 1 105 ? -18.136 1.924 33.190 1.00 92.00 105 ALA A N 1
ATOM 781 C CA . ALA A 1 105 ? -18.662 2.986 34.044 1.00 92.00 105 ALA A CA 1
ATOM 782 C C . ALA A 1 105 ? -20.198 2.941 34.144 1.00 92.00 105 ALA A C 1
ATOM 784 O O . ALA A 1 105 ? -20.746 3.051 35.239 1.00 92.00 105 ALA A O 1
ATOM 785 N N . ALA A 1 106 ? -20.900 2.723 33.026 1.00 90.31 106 ALA A N 1
ATOM 786 C CA . ALA A 1 106 ? -22.354 2.570 33.017 1.00 90.31 106 ALA A CA 1
ATOM 787 C C . ALA A 1 106 ? -22.804 1.352 33.839 1.00 90.31 106 ALA A C 1
ATOM 789 O O . ALA A 1 106 ? -23.738 1.463 34.628 1.00 90.31 106 ALA A O 1
ATOM 790 N N . LYS A 1 107 ? -22.099 0.217 33.722 1.00 92.12 107 LYS A N 1
ATOM 791 C CA . LYS A 1 107 ? -22.376 -0.989 34.517 1.00 92.12 107 LYS A CA 1
ATOM 792 C C . LYS A 1 107 ? -22.205 -0.742 36.015 1.00 92.12 107 LYS A C 1
ATOM 794 O O . LYS A 1 107 ? -23.048 -1.177 36.789 1.00 92.12 107 LYS A O 1
ATOM 799 N N . LYS A 1 108 ? -21.150 -0.031 36.428 1.00 91.50 108 LYS A N 1
ATOM 800 C CA . LYS A 1 108 ? -20.953 0.352 37.836 1.00 91.50 108 LYS A CA 1
ATOM 801 C C . LYS A 1 108 ? -22.101 1.231 38.338 1.00 91.50 108 LYS A C 1
ATOM 803 O O . LYS A 1 108 ? -22.674 0.924 39.373 1.00 91.50 108 LYS A O 1
ATOM 808 N N . LYS A 1 109 ? -22.494 2.250 37.565 1.00 87.31 109 LYS A N 1
ATOM 809 C CA . LYS A 1 109 ? -23.617 3.142 37.912 1.00 87.31 109 LYS A CA 1
ATOM 810 C C . LYS A 1 109 ? -24.960 2.413 38.016 1.00 87.31 109 LYS A C 1
ATOM 812 O O . LYS A 1 109 ? -25.778 2.786 38.845 1.00 87.31 109 LYS A O 1
ATOM 817 N N . ALA A 1 110 ? -25.182 1.387 37.195 1.00 87.06 110 ALA A N 1
ATOM 818 C CA . ALA A 1 110 ? -26.380 0.556 37.284 1.00 87.06 110 ALA A CA 1
ATOM 819 C C . ALA A 1 110 ? -26.409 -0.297 38.562 1.00 87.06 110 ALA A C 1
ATOM 821 O O . ALA A 1 110 ? -27.461 -0.425 39.174 1.00 87.06 110 ALA A O 1
ATOM 822 N N . LYS A 1 111 ? -25.253 -0.811 39.009 1.00 89.19 111 LYS A N 1
ATOM 823 C CA . LYS A 1 111 ? -25.142 -1.573 40.266 1.00 89.19 111 LYS A CA 1
ATOM 824 C C . LYS A 1 111 ? -25.370 -0.727 41.522 1.00 89.19 111 LYS A C 1
ATOM 826 O O . LYS A 1 111 ? -25.780 -1.269 42.535 1.00 89.19 111 LYS A O 1
ATOM 831 N N . THR A 1 112 ? -25.092 0.575 41.467 1.00 89.06 112 THR A N 1
ATOM 832 C CA . THR A 1 112 ? -25.237 1.499 42.607 1.00 89.06 112 THR A CA 1
ATOM 833 C C . THR A 1 112 ? -26.567 2.261 42.613 1.00 89.06 112 THR A C 1
ATOM 835 O O . THR A 1 112 ? -26.732 3.188 43.404 1.00 89.06 112 THR A O 1
ATOM 838 N N . ALA A 1 113 ? -27.492 1.955 41.698 1.00 85.12 113 ALA A N 1
ATOM 839 C CA . ALA A 1 113 ? -28.795 2.612 41.642 1.00 85.12 113 ALA A CA 1
ATOM 840 C C . ALA A 1 113 ? -29.662 2.172 42.834 1.00 85.12 113 ALA A C 1
ATOM 842 O O . ALA A 1 113 ? -29.817 0.978 43.068 1.00 85.12 113 ALA A O 1
ATOM 843 N N . LYS A 1 114 ? -30.220 3.135 43.579 1.00 86.00 114 LYS A N 1
ATOM 844 C CA . LYS A 1 114 ? -30.905 2.881 44.862 1.00 86.00 114 LYS A CA 1
ATOM 845 C C . LYS A 1 114 ? -32.423 2.686 44.747 1.00 86.00 114 LYS A C 1
ATOM 847 O O . LYS A 1 114 ? -33.049 2.273 45.710 1.00 86.00 114 LYS A O 1
ATOM 852 N N . ASN A 1 115 ? -33.016 3.006 43.597 1.00 88.75 115 ASN A N 1
ATOM 853 C CA . ASN A 1 115 ? -34.456 2.890 43.348 1.00 88.75 115 ASN A CA 1
ATOM 854 C C . ASN A 1 115 ? -34.704 2.384 41.916 1.00 88.75 115 ASN A C 1
ATOM 856 O O . ASN A 1 115 ? -33.928 2.700 41.005 1.00 88.75 115 ASN A O 1
ATOM 860 N N . ASP A 1 116 ? -35.790 1.644 41.703 1.00 85.88 116 ASP A N 1
ATOM 861 C CA . ASP A 1 116 ? -36.149 1.007 40.431 1.00 85.88 116 ASP A CA 1
ATOM 862 C C . ASP A 1 116 ? -36.181 1.972 39.241 1.00 85.88 116 ASP A C 1
ATOM 864 O O . ASP A 1 116 ? -35.654 1.662 38.170 1.00 85.88 116 ASP A O 1
ATOM 868 N N . LYS A 1 117 ? -36.667 3.207 39.428 1.00 87.88 117 LYS A N 1
ATOM 869 C CA . LYS A 1 117 ? -36.667 4.227 38.361 1.00 87.88 117 LYS A CA 1
ATOM 870 C C . LYS A 1 117 ? -35.251 4.639 37.946 1.00 87.88 117 LYS A C 1
ATOM 872 O O . LYS A 1 117 ? -35.001 4.944 36.777 1.00 87.88 117 LYS A O 1
ATOM 877 N N . GLN A 1 118 ? -34.303 4.667 38.885 1.00 88.12 118 GLN A N 1
ATOM 878 C CA . GLN A 1 118 ? -32.890 4.922 38.583 1.00 88.12 118 GLN A CA 1
ATOM 879 C C . GLN A 1 118 ? -32.226 3.700 37.948 1.00 88.12 118 GLN A C 1
ATOM 881 O O . GLN A 1 118 ? -31.417 3.862 37.031 1.00 88.12 118 GLN A O 1
ATOM 886 N N . LYS A 1 119 ? -32.592 2.499 38.404 1.00 87.25 119 LYS A N 1
ATOM 887 C CA . LYS A 1 119 ? -32.084 1.225 37.895 1.00 87.25 119 LYS A CA 1
ATOM 888 C C . LYS A 1 119 ? -32.453 1.036 36.424 1.00 87.25 119 LYS A C 1
ATOM 890 O O . LYS A 1 119 ? -31.552 0.905 35.600 1.00 87.25 119 LYS A O 1
ATOM 895 N N . ALA A 1 120 ? -33.724 1.225 36.065 1.00 88.75 120 ALA A N 1
ATOM 896 C CA . ALA A 1 120 ? -34.200 1.172 34.680 1.00 88.75 120 ALA A CA 1
ATOM 897 C C . ALA A 1 120 ? -33.473 2.181 33.765 1.00 88.75 120 ALA A C 1
ATOM 899 O O . ALA A 1 120 ? -32.990 1.841 32.683 1.00 88.75 120 ALA A O 1
ATOM 900 N N . LYS A 1 121 ? -33.295 3.432 34.219 1.00 89.81 121 LYS A N 1
ATOM 901 C CA . LYS A 1 121 ? -32.531 4.450 33.468 1.00 89.81 121 LYS A CA 1
ATOM 902 C C . LYS A 1 121 ? -31.053 4.080 33.307 1.00 89.81 121 LYS A C 1
ATOM 904 O O . LYS A 1 121 ? -30.438 4.426 32.295 1.00 89.81 121 LYS A O 1
ATOM 909 N N . ALA A 1 122 ? -30.452 3.441 34.306 1.00 88.19 122 ALA A N 1
ATOM 910 C CA . ALA A 1 122 ? -29.059 3.021 34.255 1.00 88.19 122 ALA A CA 1
ATOM 911 C C . ALA A 1 122 ? -28.866 1.794 33.350 1.00 88.19 122 ALA A C 1
ATOM 913 O O . ALA A 1 122 ? -27.904 1.758 32.583 1.00 88.19 122 ALA A O 1
ATOM 914 N N . GLU A 1 123 ? -29.801 0.847 33.360 1.00 90.56 123 GLU A N 1
ATOM 915 C CA . GLU A 1 123 ? -29.821 -0.316 32.470 1.00 90.56 123 GLU A CA 1
ATOM 916 C C . GLU A 1 123 ? -29.970 0.094 31.002 1.00 90.56 123 GLU A C 1
ATOM 918 O O . GLU A 1 123 ? -29.155 -0.319 30.174 1.00 90.56 123 GLU A O 1
ATOM 923 N N . ALA A 1 124 ? -30.869 1.032 30.689 1.00 92.00 124 ALA A N 1
ATOM 924 C CA . ALA A 1 124 ? -30.983 1.604 29.343 1.00 92.00 124 ALA A CA 1
ATOM 925 C C . ALA A 1 124 ? -29.667 2.261 28.871 1.00 92.00 124 ALA A C 1
ATOM 927 O O . ALA A 1 124 ? -29.248 2.136 27.715 1.00 92.00 124 ALA A O 1
ATOM 928 N N . LYS A 1 125 ? -28.944 2.941 29.775 1.00 92.31 125 LYS A N 1
ATOM 929 C CA . LYS A 1 125 ? -27.613 3.506 29.475 1.00 92.31 125 LYS A CA 1
ATOM 930 C C . LYS A 1 125 ? -26.562 2.419 29.245 1.00 92.31 125 LYS A C 1
ATOM 932 O O . LYS A 1 125 ? -25.698 2.596 28.383 1.00 92.31 125 LYS A O 1
ATOM 937 N N . VAL A 1 126 ? -26.621 1.313 29.987 1.00 92.62 126 VAL A N 1
ATOM 938 C CA . VAL A 1 126 ? -25.746 0.148 29.788 1.00 92.62 126 VAL A CA 1
ATOM 939 C C . VAL A 1 126 ? -26.006 -0.487 28.430 1.00 92.62 126 VAL A C 1
ATOM 941 O O . VAL A 1 126 ? -25.051 -0.760 27.706 1.00 92.62 126 VAL A O 1
ATOM 944 N N . GLU A 1 127 ? -27.263 -0.688 28.051 1.00 93.44 127 GLU A N 1
ATOM 945 C CA . GLU A 1 127 ? -27.634 -1.272 26.764 1.00 93.44 127 GLU A CA 1
ATOM 946 C C . GLU A 1 127 ? -27.173 -0.396 25.592 1.00 93.44 127 GLU A C 1
ATOM 948 O O . GLU A 1 127 ? -26.458 -0.860 24.699 1.00 93.44 127 GLU A O 1
ATOM 953 N N . LYS A 1 128 ? -27.426 0.916 25.667 1.00 93.88 128 LYS A N 1
ATOM 954 C CA . LYS A 1 128 ? -26.919 1.885 24.685 1.00 93.88 128 LYS A CA 1
ATOM 955 C C . LYS A 1 128 ? -25.390 1.862 24.589 1.00 93.88 128 LYS A C 1
ATOM 957 O O . LYS A 1 128 ? -24.835 1.965 23.494 1.00 93.88 128 LYS A O 1
ATOM 962 N N . ALA A 1 129 ? -24.686 1.711 25.712 1.00 92.44 129 ALA A N 1
ATOM 963 C CA . ALA A 1 129 ? -23.230 1.580 25.722 1.00 92.44 129 ALA A CA 1
ATOM 964 C C . ALA A 1 129 ? -22.754 0.238 25.130 1.00 92.44 129 ALA A C 1
ATOM 966 O O . ALA A 1 129 ? -21.764 0.221 24.397 1.00 92.44 129 ALA A O 1
ATOM 967 N N . LYS A 1 130 ? -23.464 -0.876 25.368 1.00 94.12 130 LYS A N 1
ATOM 968 C CA . LYS A 1 130 ? -23.181 -2.179 24.735 1.00 94.12 130 LYS A CA 1
ATOM 969 C C . LYS A 1 130 ? -23.305 -2.075 23.214 1.00 94.12 130 LYS A C 1
ATOM 971 O O . LYS A 1 130 ? -22.389 -2.501 22.511 1.00 94.12 130 LYS A O 1
ATOM 976 N N . ALA A 1 131 ? -24.365 -1.436 22.716 1.00 94.50 131 ALA A N 1
ATOM 977 C CA . ALA A 1 131 ? -24.576 -1.214 21.287 1.00 94.50 131 ALA A CA 1
ATOM 978 C C . ALA A 1 131 ? -23.446 -0.380 20.651 1.00 94.50 131 ALA A C 1
ATOM 980 O O . ALA A 1 131 ? -22.951 -0.714 19.574 1.00 94.50 131 ALA A O 1
ATOM 981 N N . LYS A 1 132 ? -22.965 0.670 21.333 1.00 93.56 132 LYS A N 1
ATOM 982 C CA . LYS A 1 132 ? -21.813 1.465 20.865 1.00 93.56 132 LYS A CA 1
ATOM 983 C C . LYS A 1 132 ? -20.516 0.659 20.820 1.00 93.56 132 LYS A C 1
ATOM 985 O O . LYS A 1 132 ? -19.760 0.772 19.856 1.00 93.56 132 LYS A O 1
ATOM 990 N N . VAL A 1 133 ? -20.270 -0.185 21.823 1.00 94.06 133 VAL A N 1
ATOM 991 C CA . VAL A 1 133 ? -19.106 -1.083 21.839 1.00 94.06 133 VAL A CA 1
ATOM 992 C C . VAL A 1 133 ? -19.179 -2.108 20.709 1.00 94.06 133 VAL A C 1
ATOM 994 O O . VAL A 1 133 ? -18.149 -2.376 20.093 1.00 94.06 133 VAL A O 1
ATOM 997 N N . ALA A 1 134 ? -20.358 -2.663 20.416 1.00 93.25 134 ALA A N 1
ATOM 998 C CA . ALA A 1 134 ? -20.551 -3.576 19.289 1.00 93.25 134 ALA A CA 1
ATOM 999 C C . ALA A 1 134 ? -20.193 -2.890 17.960 1.00 93.25 134 ALA A C 1
ATOM 1001 O O . ALA A 1 134 ? -19.257 -3.321 17.291 1.00 93.25 134 ALA A O 1
ATOM 1002 N N . LYS A 1 135 ? -20.787 -1.721 17.677 1.00 93.12 135 LYS A N 1
ATOM 1003 C CA . LYS A 1 135 ? -20.460 -0.923 16.480 1.00 93.12 135 LYS A CA 1
ATOM 1004 C C . LYS A 1 135 ? -18.966 -0.586 16.380 1.00 93.12 135 LYS A C 1
ATOM 1006 O O . LYS A 1 135 ? -18.375 -0.659 15.304 1.00 93.12 135 LYS A O 1
ATOM 1011 N N . ALA A 1 136 ? -18.321 -0.252 17.499 1.00 92.25 136 ALA A N 1
ATOM 1012 C CA . ALA A 1 136 ? -16.886 0.027 17.527 1.00 92.25 136 ALA A CA 1
ATOM 1013 C C . ALA A 1 136 ? -16.025 -1.222 17.247 1.00 92.25 136 ALA A C 1
ATOM 1015 O O . ALA A 1 136 ? -14.948 -1.098 16.657 1.00 92.25 136 ALA A O 1
ATOM 1016 N N . LYS A 1 137 ? -16.471 -2.424 17.648 1.00 94.38 137 LYS A N 1
ATOM 1017 C CA . LYS A 1 137 ? -15.782 -3.692 17.339 1.00 94.38 137 LYS A CA 1
ATOM 1018 C C . LYS A 1 137 ? -15.803 -3.958 15.840 1.00 94.38 137 LYS A C 1
ATOM 1020 O O . LYS A 1 137 ? -14.753 -4.274 15.279 1.00 94.38 137 LYS A O 1
ATOM 1025 N N . ASP A 1 138 ? -16.949 -3.772 15.199 1.00 93.56 138 ASP A N 1
ATOM 1026 C CA . ASP A 1 138 ? -17.100 -3.997 13.758 1.00 93.56 138 ASP A CA 1
ATOM 1027 C C . ASP A 1 138 ? -16.304 -2.972 12.944 1.00 93.56 138 ASP A C 1
ATOM 1029 O O . ASP A 1 138 ? -15.583 -3.327 12.005 1.00 93.56 138 ASP A O 1
ATOM 1033 N N . ALA A 1 139 ? -16.314 -1.709 13.381 1.00 92.00 139 ALA A N 1
ATOM 1034 C CA . ALA A 1 139 ? -15.466 -0.669 12.810 1.00 92.00 139 ALA A CA 1
ATOM 1035 C C . ALA A 1 139 ? -13.971 -1.011 12.935 1.00 92.00 139 ALA A C 1
ATOM 1037 O O . ALA A 1 139 ? -13.226 -0.860 11.965 1.00 92.00 139 ALA A O 1
ATOM 1038 N N . LYS A 1 140 ? -13.521 -1.524 14.093 1.00 94.44 140 LYS A N 1
ATOM 1039 C CA . LYS A 1 140 ? -12.126 -1.951 14.297 1.00 94.44 140 LYS A CA 1
ATOM 1040 C C . LYS A 1 140 ? -11.744 -3.087 13.347 1.00 94.44 140 LYS A C 1
ATOM 1042 O O . LYS A 1 140 ? -10.685 -3.011 12.728 1.00 94.44 140 LYS A O 1
ATOM 1047 N N . LYS A 1 141 ? -12.587 -4.118 13.214 1.00 92.62 141 LYS A N 1
ATOM 1048 C CA . LYS A 1 141 ? -12.346 -5.239 12.287 1.00 92.62 141 LYS A CA 1
ATOM 1049 C C . LYS A 1 141 ? -12.209 -4.739 10.848 1.00 92.62 141 LYS A C 1
ATOM 1051 O O . LYS A 1 141 ? -11.220 -5.035 10.183 1.00 92.62 141 LYS A O 1
ATOM 1056 N N . THR A 1 142 ? -13.148 -3.901 10.412 1.00 93.31 142 THR A N 1
ATOM 1057 C CA . THR A 1 142 ? -13.159 -3.324 9.061 1.00 93.31 142 THR A CA 1
ATOM 1058 C C . THR A 1 142 ? -11.926 -2.457 8.799 1.00 93.31 142 THR A C 1
ATOM 1060 O O . THR A 1 142 ? -11.308 -2.550 7.739 1.00 93.31 142 THR A O 1
ATOM 1063 N N . ALA A 1 143 ? -11.535 -1.613 9.757 1.00 91.81 143 ALA A N 1
ATOM 1064 C CA . ALA A 1 143 ? -10.369 -0.748 9.617 1.00 91.81 143 ALA A CA 1
ATOM 1065 C C . ALA A 1 143 ? -9.059 -1.550 9.575 1.00 91.81 143 ALA A C 1
ATOM 1067 O O . ALA A 1 143 ? -8.207 -1.273 8.733 1.00 91.81 143 ALA A O 1
ATOM 1068 N N . ALA A 1 144 ? -8.927 -2.575 10.423 1.00 91.50 144 ALA A N 1
ATOM 1069 C CA . ALA A 1 144 ? -7.775 -3.470 10.421 1.00 91.50 144 ALA A CA 1
ATOM 1070 C C . ALA A 1 144 ? -7.651 -4.233 9.096 1.00 91.50 144 ALA A C 1
ATOM 1072 O O . ALA A 1 144 ? -6.553 -4.331 8.549 1.00 91.50 144 ALA A O 1
ATOM 1073 N N . GLN A 1 145 ? -8.768 -4.714 8.543 1.00 94.06 145 GLN A N 1
ATOM 1074 C CA . GLN A 1 145 ? -8.772 -5.370 7.238 1.00 94.06 145 GLN A CA 1
ATOM 1075 C C . GLN A 1 145 ? -8.314 -4.410 6.132 1.00 94.06 145 GLN A C 1
ATOM 1077 O O . GLN A 1 145 ? -7.342 -4.693 5.437 1.00 94.06 145 GLN A O 1
ATOM 1082 N N . LYS A 1 146 ? -8.898 -3.206 6.062 1.00 92.00 146 LYS A N 1
ATOM 1083 C CA . LYS A 1 146 ? -8.491 -2.173 5.091 1.00 92.00 146 LYS A CA 1
ATOM 1084 C C . LYS A 1 146 ? -7.019 -1.769 5.226 1.00 92.00 146 LYS A C 1
ATOM 1086 O O . LYS A 1 146 ? -6.387 -1.446 4.222 1.00 92.00 146 LYS A O 1
ATOM 1091 N N . ALA A 1 147 ? -6.469 -1.758 6.440 1.00 92.81 147 ALA A N 1
ATOM 1092 C CA . ALA A 1 147 ? -5.049 -1.497 6.666 1.00 92.81 147 ALA A CA 1
ATOM 1093 C C . ALA A 1 147 ? -4.165 -2.635 6.125 1.00 92.81 147 ALA A C 1
ATOM 1095 O O . ALA A 1 147 ? -3.168 -2.365 5.453 1.00 92.81 147 ALA A O 1
ATOM 1096 N N . LYS A 1 148 ? -4.550 -3.901 6.344 1.00 93.88 148 LYS A N 1
ATOM 1097 C CA . LYS A 1 148 ? -3.853 -5.069 5.777 1.00 93.88 148 LYS A CA 1
ATOM 1098 C C . LYS A 1 148 ? -3.863 -5.044 4.249 1.00 93.88 148 LYS A C 1
ATOM 1100 O O . LYS A 1 148 ? -2.811 -5.219 3.635 1.00 93.88 148 LYS A O 1
ATOM 1105 N N . ASP A 1 149 ? -5.013 -4.771 3.643 1.00 93.75 149 ASP A N 1
ATOM 1106 C CA . ASP A 1 149 ? -5.154 -4.717 2.185 1.00 93.75 149 ASP A CA 1
ATOM 1107 C C . ASP A 1 149 ? -4.317 -3.579 1.586 1.00 93.75 149 ASP A C 1
ATOM 1109 O O . ASP A 1 149 ? -3.610 -3.771 0.595 1.00 93.75 149 ASP A O 1
ATOM 1113 N N . ALA A 1 150 ? -4.299 -2.413 2.238 1.00 92.69 150 ALA A N 1
ATOM 1114 C CA . ALA A 1 150 ? -3.453 -1.301 1.819 1.00 92.69 150 ALA A CA 1
ATOM 1115 C C . ALA A 1 150 ? -1.954 -1.635 1.924 1.00 92.69 150 ALA A C 1
ATOM 1117 O O . ALA A 1 150 ? -1.187 -1.279 1.029 1.00 92.69 150 ALA A O 1
ATOM 1118 N N . LYS A 1 151 ? -1.528 -2.365 2.966 1.00 92.50 151 LYS A N 1
ATOM 1119 C CA . LYS A 1 151 ? -0.139 -2.833 3.105 1.00 92.50 151 LYS A CA 1
ATOM 1120 C C . LYS A 1 151 ? 0.247 -3.800 1.981 1.00 92.50 151 LYS A C 1
ATOM 1122 O O . LYS A 1 151 ? 1.333 -3.668 1.419 1.00 92.50 151 LYS A O 1
ATOM 1127 N N . LYS A 1 152 ? -0.646 -4.726 1.610 1.00 94.25 152 LYS A N 1
ATOM 1128 C CA . LYS A 1 152 ? -0.442 -5.621 0.457 1.00 94.25 152 LYS A CA 1
ATOM 1129 C C . LYS A 1 152 ? -0.302 -4.826 -0.842 1.00 94.25 152 LYS A C 1
ATOM 1131 O O . LYS A 1 152 ? 0.671 -5.019 -1.563 1.00 94.25 152 LYS A O 1
ATOM 1136 N N . ALA A 1 153 ? -1.211 -3.885 -1.097 1.00 91.25 153 ALA A N 1
ATOM 1137 C CA . ALA A 1 153 ? -1.167 -3.035 -2.286 1.00 91.25 153 ALA A CA 1
ATOM 1138 C C . ALA A 1 153 ? 0.126 -2.205 -2.369 1.00 91.25 153 ALA A C 1
ATOM 1140 O O . ALA A 1 153 ? 0.733 -2.117 -3.436 1.00 91.25 153 ALA A O 1
ATOM 1141 N N . ALA A 1 154 ? 0.585 -1.647 -1.244 1.00 93.62 154 ALA A N 1
ATOM 1142 C CA . ALA A 1 154 ? 1.853 -0.926 -1.173 1.00 93.62 154 ALA A CA 1
ATOM 1143 C C . ALA A 1 154 ? 3.053 -1.826 -1.503 1.00 93.62 154 ALA A C 1
ATOM 1145 O O . ALA A 1 154 ? 3.943 -1.408 -2.240 1.00 93.62 154 ALA A O 1
ATOM 1146 N N . ASN A 1 155 ? 3.066 -3.072 -1.020 1.00 93.94 155 ASN A N 1
ATOM 1147 C CA . ASN A 1 155 ? 4.133 -4.021 -1.337 1.00 93.94 155 ASN A CA 1
ATOM 1148 C C . ASN A 1 155 ? 4.145 -4.384 -2.832 1.00 93.94 155 ASN A C 1
ATOM 1150 O O . ASN A 1 155 ? 5.187 -4.331 -3.481 1.00 93.94 155 ASN A O 1
ATOM 1154 N N . THR A 1 156 ? 2.975 -4.652 -3.415 1.00 94.62 156 THR A N 1
ATOM 1155 C CA . THR A 1 156 ? 2.846 -4.893 -4.859 1.00 94.62 156 THR A CA 1
ATOM 1156 C C . THR A 1 156 ? 3.332 -3.697 -5.677 1.00 94.62 156 THR A C 1
ATOM 1158 O O . THR A 1 156 ? 4.036 -3.874 -6.671 1.00 94.62 156 THR A O 1
ATOM 1161 N N . ALA A 1 157 ? 2.997 -2.474 -5.261 1.00 92.56 157 ALA A N 1
ATOM 1162 C CA . ALA A 1 157 ? 3.463 -1.265 -5.930 1.00 92.56 157 ALA A CA 1
ATOM 1163 C C . ALA A 1 157 ? 4.992 -1.111 -5.836 1.00 92.56 157 ALA A C 1
ATOM 1165 O O . ALA A 1 157 ? 5.628 -0.862 -6.857 1.00 92.56 157 ALA A O 1
ATOM 1166 N N . LYS A 1 158 ? 5.597 -1.370 -4.666 1.00 93.38 158 LYS A N 1
ATOM 1167 C CA . LYS A 1 158 ? 7.063 -1.396 -4.496 1.00 93.38 158 LYS A CA 1
ATOM 1168 C C . LYS A 1 158 ? 7.741 -2.426 -5.396 1.00 93.38 158 LYS A C 1
ATOM 1170 O O . LYS A 1 158 ? 8.752 -2.124 -6.020 1.00 93.38 158 LYS A O 1
ATOM 1175 N N . GLN A 1 159 ? 7.183 -3.631 -5.508 1.00 94.50 159 GLN A N 1
ATOM 1176 C CA . GLN A 1 159 ? 7.734 -4.651 -6.402 1.00 94.50 159 GLN A CA 1
ATOM 1177 C C . GLN A 1 159 ? 7.659 -4.227 -7.871 1.00 94.50 159 GLN A C 1
ATOM 1179 O O . GLN A 1 159 ? 8.607 -4.455 -8.619 1.00 94.50 159 GLN A O 1
ATOM 1184 N N . LYS A 1 160 ? 6.555 -3.599 -8.293 1.00 92.81 160 LYS A N 1
ATOM 1185 C CA . LYS A 1 160 ? 6.419 -3.059 -9.653 1.00 92.81 160 LYS A CA 1
ATOM 1186 C C . LYS A 1 160 ? 7.427 -1.943 -9.921 1.00 92.81 160 LYS A C 1
ATOM 1188 O O . LYS A 1 160 ? 8.053 -1.970 -10.975 1.00 92.81 160 LYS A O 1
ATOM 1193 N N . ALA A 1 161 ? 7.619 -1.029 -8.969 1.00 93.12 161 ALA A N 1
ATOM 1194 C CA . ALA A 1 161 ? 8.638 0.013 -9.058 1.00 93.12 161 ALA A CA 1
ATOM 1195 C C . ALA A 1 161 ? 10.036 -0.598 -9.219 1.00 93.12 161 ALA A C 1
ATOM 1197 O O . ALA A 1 161 ? 10.696 -0.334 -10.213 1.00 93.12 161 ALA A O 1
ATOM 1198 N N . ASN A 1 162 ? 10.422 -1.534 -8.347 1.00 93.88 162 ASN A N 1
ATOM 1199 C CA . ASN A 1 162 ? 11.731 -2.194 -8.409 1.00 93.88 162 ASN A CA 1
ATOM 1200 C C . ASN A 1 162 ? 11.950 -2.986 -9.718 1.00 93.88 162 ASN A C 1
ATOM 1202 O O . ASN A 1 162 ? 13.046 -3.050 -10.267 1.00 93.88 162 ASN A O 1
ATOM 1206 N N . LYS A 1 163 ? 10.898 -3.606 -10.265 1.00 93.69 163 LYS A N 1
ATOM 1207 C CA . LYS A 1 163 ? 10.981 -4.247 -11.588 1.00 93.69 163 LYS A CA 1
ATOM 1208 C C . LYS A 1 163 ? 11.199 -3.219 -12.701 1.00 93.69 163 LYS A C 1
ATOM 1210 O O . LYS A 1 163 ? 11.970 -3.487 -13.621 1.00 93.69 163 LYS A O 1
ATOM 1215 N N . ALA A 1 164 ? 10.517 -2.078 -12.631 1.00 92.44 164 ALA A N 1
ATOM 1216 C CA . ALA A 1 164 ? 10.625 -1.022 -13.627 1.00 92.44 164 ALA A CA 1
ATOM 1217 C C . ALA A 1 164 ? 12.001 -0.340 -13.590 1.00 92.44 164 ALA A C 1
ATOM 1219 O O . ALA A 1 164 ? 12.597 -0.172 -14.650 1.00 92.44 164 ALA A O 1
ATOM 1220 N N . THR A 1 165 ? 12.541 -0.051 -12.404 1.00 92.88 165 THR A N 1
ATOM 1221 C CA . THR A 1 165 ? 13.882 0.532 -12.232 1.00 92.88 165 THR A CA 1
ATOM 1222 C C . THR A 1 165 ? 14.961 -0.398 -12.768 1.00 92.88 165 THR A C 1
ATOM 1224 O O . THR A 1 165 ? 15.680 -0.027 -13.687 1.00 92.88 165 THR A O 1
ATOM 1227 N N . LYS A 1 166 ? 14.961 -1.678 -12.369 1.00 93.88 166 LYS A N 1
ATOM 1228 C CA . LYS A 1 166 ? 15.889 -2.682 -12.922 1.00 93.88 166 LYS A CA 1
ATOM 1229 C C . LYS A 1 166 ? 15.807 -2.798 -14.446 1.00 93.88 166 LYS A C 1
ATOM 1231 O O . LYS A 1 166 ? 16.802 -3.092 -15.108 1.00 93.88 166 LYS A O 1
ATOM 1236 N N . ALA A 1 167 ? 14.613 -2.646 -15.019 1.00 92.00 167 ALA A N 1
ATOM 1237 C CA . ALA A 1 167 ? 14.424 -2.686 -16.465 1.00 92.00 167 ALA A CA 1
ATOM 1238 C C . ALA A 1 167 ? 14.922 -1.412 -17.165 1.00 92.00 167 ALA A C 1
ATOM 1240 O O . ALA A 1 167 ? 15.363 -1.516 -18.314 1.00 92.00 167 ALA A O 1
ATOM 1241 N N . ALA A 1 168 ? 14.837 -0.257 -16.500 1.00 91.81 168 ALA A N 1
ATOM 1242 C CA . ALA A 1 168 ? 15.404 1.007 -16.950 1.00 91.81 168 ALA A CA 1
ATOM 1243 C C . ALA A 1 168 ? 16.937 0.961 -16.888 1.00 91.81 168 ALA A C 1
ATOM 1245 O O . ALA A 1 168 ? 17.564 1.159 -17.921 1.00 91.81 168 ALA A O 1
ATOM 1246 N N . ASP A 1 169 ? 17.530 0.529 -15.772 1.00 92.94 169 ASP A N 1
ATOM 1247 C CA . ASP A 1 169 ? 18.988 0.398 -15.611 1.00 92.94 169 ASP A CA 1
ATOM 1248 C C . ASP A 1 169 ? 19.601 -0.511 -16.681 1.00 92.94 169 ASP A C 1
ATOM 1250 O O . ASP A 1 169 ? 20.624 -0.206 -17.291 1.00 92.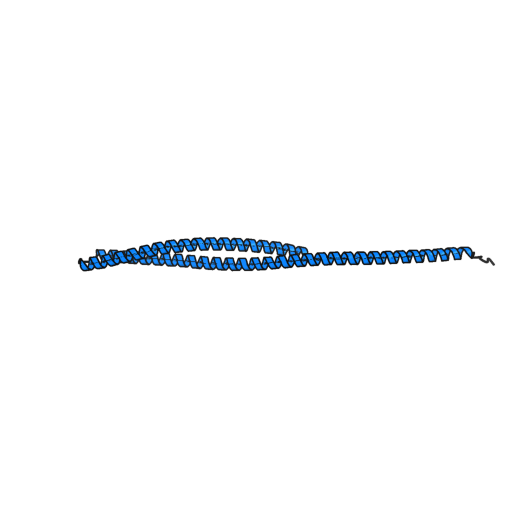94 169 ASP A O 1
ATOM 1254 N N . LYS A 1 170 ? 18.949 -1.649 -16.956 1.00 92.88 170 LYS A N 1
ATOM 1255 C CA . LYS A 1 170 ? 19.374 -2.570 -18.020 1.00 92.88 170 LYS A CA 1
ATOM 1256 C C . LYS A 1 170 ? 19.273 -1.952 -19.411 1.00 92.88 170 LYS A C 1
ATOM 1258 O O . LYS A 1 170 ? 20.025 -2.356 -20.291 1.00 92.88 170 LYS A O 1
ATOM 1263 N N . ALA A 1 171 ? 18.307 -1.068 -19.647 1.00 90.56 171 ALA A N 1
ATOM 1264 C CA . ALA A 1 171 ? 18.169 -0.397 -20.932 1.00 90.56 171 ALA A CA 1
ATOM 1265 C C . ALA A 1 171 ? 19.184 0.735 -21.081 1.00 90.56 171 ALA A C 1
ATOM 1267 O O . ALA A 1 171 ? 19.784 0.832 -22.144 1.00 90.56 171 ALA A O 1
ATOM 1268 N N . GLN A 1 172 ? 19.448 1.484 -20.009 1.00 89.56 172 GLN A N 1
ATOM 1269 C CA . GLN A 1 172 ? 20.475 2.517 -19.984 1.00 89.56 172 GLN A CA 1
ATOM 1270 C C . GLN A 1 172 ? 21.852 1.925 -20.283 1.00 89.56 172 GLN A C 1
ATOM 1272 O O . GLN A 1 172 ? 22.473 2.310 -21.260 1.00 89.56 172 GLN A O 1
ATOM 1277 N N . LYS A 1 173 ? 22.248 0.853 -19.584 1.00 90.75 173 LYS A N 1
ATOM 1278 C CA . L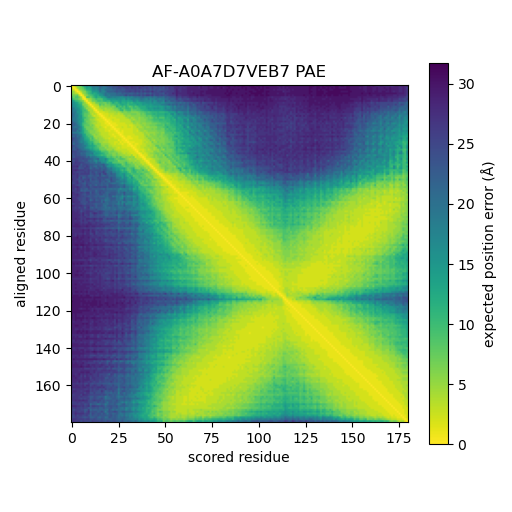YS A 1 173 ? 23.516 0.149 -19.857 1.00 90.75 173 LYS A CA 1
ATOM 1279 C C . LYS A 1 173 ? 23.656 -0.334 -21.304 1.00 90.75 173 LYS A C 1
ATOM 1281 O O . LYS A 1 173 ? 24.767 -0.441 -21.813 1.00 90.75 173 LYS A O 1
ATOM 1286 N N . LYS A 1 174 ? 22.543 -0.693 -21.954 1.00 87.88 174 LYS A N 1
ATOM 1287 C CA . LYS A 1 174 ? 22.545 -1.091 -23.370 1.00 87.88 174 LYS A CA 1
ATOM 1288 C C . LYS A 1 174 ? 22.702 0.112 -24.294 1.00 87.88 174 LYS A C 1
ATOM 1290 O O . LYS A 1 174 ? 23.421 -0.016 -25.275 1.00 87.88 174 LYS A O 1
ATOM 1295 N N . ALA A 1 175 ? 22.057 1.232 -23.980 1.00 86.44 175 ALA A N 1
ATOM 1296 C CA . ALA A 1 175 ? 22.220 2.481 -24.714 1.00 86.44 175 ALA A CA 1
ATOM 1297 C C . ALA A 1 175 ? 23.657 3.013 -24.574 1.00 86.44 175 ALA A C 1
ATOM 1299 O O . ALA A 1 175 ? 24.300 3.273 -25.582 1.00 86.44 175 ALA A O 1
ATOM 1300 N N . ASP A 1 176 ? 24.212 3.032 -23.358 1.00 87.25 176 ASP A N 1
ATOM 1301 C CA . ASP A 1 176 ? 25.592 3.468 -23.098 1.00 87.25 176 ASP A CA 1
ATOM 1302 C C . ASP A 1 176 ? 26.626 2.593 -23.829 1.00 87.25 176 ASP A C 1
ATOM 1304 O O . ASP A 1 176 ? 27.690 3.070 -24.208 1.00 87.25 176 ASP A O 1
ATOM 1308 N N . LYS A 1 177 ? 26.326 1.300 -24.027 1.00 87.88 177 LYS A N 1
ATOM 1309 C CA . LYS A 1 177 ? 27.164 0.389 -24.821 1.00 87.88 177 LYS A CA 1
ATOM 1310 C C . LYS A 1 177 ? 27.009 0.607 -26.328 1.00 87.88 177 LYS A C 1
ATOM 1312 O O . LYS A 1 177 ? 27.957 0.355 -27.050 1.00 87.88 177 LYS A O 1
ATOM 1317 N N . ALA A 1 178 ? 25.830 1.009 -26.797 1.00 81.25 178 ALA A N 1
ATOM 1318 C CA . ALA A 1 178 ? 25.581 1.289 -28.212 1.00 81.25 178 ALA A CA 1
ATOM 1319 C C . ALA A 1 178 ? 26.111 2.667 -28.649 1.00 81.25 178 ALA A C 1
ATOM 1321 O O . ALA A 1 178 ? 26.257 2.902 -29.841 1.00 81.25 178 ALA A O 1
ATOM 1322 N N . ALA A 1 179 ? 26.371 3.561 -27.692 1.00 75.44 179 ALA A N 1
ATOM 1323 C CA . ALA A 1 179 ? 26.944 4.887 -27.913 1.00 75.44 179 ALA A CA 1
ATOM 1324 C C . ALA A 1 179 ? 28.485 4.929 -27.808 1.00 75.44 179 ALA A C 1
ATOM 1326 O O . ALA A 1 179 ? 29.063 6.002 -27.958 1.00 75.44 179 ALA A O 1
ATOM 1327 N N . LYS A 1 180 ? 29.132 3.795 -27.508 1.00 69.06 180 LYS A N 1
ATOM 1328 C CA . LYS A 1 180 ? 30.592 3.618 -27.476 1.00 69.06 180 LYS A CA 1
ATOM 1329 C C . LYS A 1 180 ? 31.040 2.805 -28.676 1.00 69.06 180 LYS A C 1
ATOM 1331 O O . LYS A 1 180 ? 32.142 3.104 -29.172 1.00 69.06 180 LYS A O 1
#

Radius of gyration: 47.16 Å; Cα contacts (8 Å, |Δi|>4): 114; chains: 1; bounding box: 123×17×128 Å

Sequence (180 aa):
MIVTFCSPNRQVEEVDNIQQLANARHDRADRRADRAGKSATDATEDSAAASAKAEKTAEKAANKATKAEKAEKNADKAVKKAANKAQKADNTASKLTKEKAKLQAAKKKAKTAKNDKQKAKAEAKVEKAKAKVAKAKDAKKTAAQKAKDAKKAANTAKQKANKATKAADKAQKKADKAAK

Secondary structure (DSSP, 8-state):
-------HHHHHHHHHHHHHHHHHHHHHHHHHHHHHHHHHHHHHHHHHHHHHHHHHHHHHHHHHHHHHHHHHHHHHHHHHHHHHHHHHHHHHHHHHHHHHHHHHHHHHHHHT--SHHHHHHHHHHHHHHHHHHHHHHHHHHHHHHHHHHHHHHHHHHHHHHHHHHHHHHHHHHHHHHHT-

pLDDT: mean 83.54, std 13.11, range [36.47, 94.62]

Mean predicted aligned error: 13.14 Å